Protein AF-A0A2D8Z8J3-F1 (afdb_monomer_lite)

Structure (mmCIF, N/CA/C/O backbone):
data_AF-A0A2D8Z8J3-F1
#
_entry.id   AF-A0A2D8Z8J3-F1
#
loop_
_atom_site.group_PDB
_atom_site.id
_atom_site.type_symbol
_atom_site.label_atom_id
_atom_site.label_alt_id
_atom_site.label_comp_id
_atom_site.label_asym_id
_atom_site.label_entity_id
_atom_site.label_seq_id
_atom_site.pdbx_PDB_ins_code
_atom_site.Cartn_x
_atom_site.Cartn_y
_atom_site.Cartn_z
_atom_site.occupancy
_atom_site.B_iso_or_equiv
_atom_site.auth_seq_id
_atom_site.auth_comp_id
_atom_site.auth_asym_id
_atom_site.auth_atom_id
_atom_site.pdbx_PDB_model_num
ATOM 1 N N . MET A 1 1 ? -14.142 10.332 -11.061 1.00 33.53 1 MET A N 1
ATOM 2 C CA . MET A 1 1 ? -14.219 8.906 -10.670 1.00 33.53 1 MET A CA 1
ATOM 3 C C . MET A 1 1 ? -15.194 8.773 -9.509 1.00 33.53 1 MET A C 1
ATOM 5 O O . MET A 1 1 ? -15.002 9.456 -8.511 1.00 33.53 1 MET A O 1
ATOM 9 N N . LYS A 1 2 ? -16.261 7.976 -9.653 1.00 30.36 2 LYS A N 1
ATOM 10 C CA . LYS A 1 2 ? -17.111 7.577 -8.520 1.00 30.36 2 LYS A CA 1
ATOM 11 C C . LYS A 1 2 ? -16.395 6.420 -7.826 1.00 30.36 2 LYS A C 1
ATOM 13 O O . LYS A 1 2 ? -16.276 5.352 -8.416 1.00 30.36 2 LYS A O 1
ATOM 18 N N . PHE A 1 3 ? -15.833 6.662 -6.647 1.00 40.09 3 PHE A N 1
ATOM 19 C CA . PHE A 1 3 ? -15.251 5.589 -5.847 1.00 40.09 3 PHE A CA 1
ATOM 20 C C . PHE A 1 3 ? -16.391 4.767 -5.250 1.00 40.09 3 PHE A C 1
ATOM 22 O O . PHE A 1 3 ? -17.363 5.330 -4.753 1.00 40.09 3 PHE A O 1
ATOM 29 N N . SER A 1 4 ? -16.296 3.445 -5.365 1.00 38.22 4 SER A N 1
ATOM 30 C CA . SER A 1 4 ? -17.273 2.534 -4.777 1.00 38.22 4 SER A CA 1
ATOM 31 C C . SER A 1 4 ? -17.233 2.656 -3.256 1.00 38.22 4 SER A C 1
ATOM 33 O O . SER A 1 4 ? -16.150 2.646 -2.672 1.00 38.22 4 SER A O 1
ATOM 35 N N . LEU A 1 5 ? -18.395 2.729 -2.615 1.00 41.66 5 LEU A N 1
ATOM 36 C CA . LEU A 1 5 ? -18.550 2.822 -1.160 1.00 41.66 5 LEU A CA 1
ATOM 37 C C . LEU A 1 5 ? -17.833 1.663 -0.433 1.00 41.66 5 LEU A C 1
ATOM 39 O O . LEU A 1 5 ? -17.189 1.856 0.595 1.00 41.66 5 LEU A O 1
ATOM 43 N N . THR A 1 6 ? -17.785 0.485 -1.066 1.00 45.31 6 THR A N 1
ATOM 44 C CA . THR A 1 6 ? -17.005 -0.679 -0.606 1.00 45.31 6 THR A CA 1
ATOM 45 C C . THR A 1 6 ? -15.497 -0.434 -0.519 1.00 45.31 6 THR A C 1
ATOM 47 O O . THR A 1 6 ? -14.837 -0.992 0.356 1.00 45.31 6 THR A O 1
ATOM 50 N N . PHE A 1 7 ? -14.930 0.412 -1.383 1.00 47.47 7 PHE A N 1
ATOM 51 C CA . PHE A 1 7 ? -13.508 0.760 -1.337 1.00 47.47 7 PHE A CA 1
ATOM 52 C C . PHE A 1 7 ? -13.201 1.658 -0.132 1.00 47.47 7 PHE A C 1
ATOM 54 O O . PHE A 1 7 ? -12.195 1.464 0.546 1.00 47.47 7 PHE A O 1
ATOM 61 N N . ILE A 1 8 ? -14.105 2.580 0.195 1.00 53.28 8 ILE A N 1
ATOM 62 C CA . ILE A 1 8 ? -13.970 3.485 1.342 1.00 53.28 8 ILE A CA 1
ATOM 63 C C . ILE A 1 8 ? -14.174 2.720 2.653 1.00 53.28 8 ILE A C 1
ATOM 65 O O . ILE A 1 8 ? -13.375 2.879 3.571 1.00 53.28 8 ILE A O 1
ATOM 69 N N . LEU A 1 9 ? -15.149 1.808 2.705 1.00 44.78 9 LEU A N 1
ATOM 70 C CA . LEU A 1 9 ? -15.348 0.891 3.829 1.00 44.78 9 LEU A CA 1
ATOM 71 C C . LEU A 1 9 ? -14.100 0.032 4.083 1.00 44.78 9 LEU A C 1
ATOM 73 O O . LEU A 1 9 ? -13.662 -0.094 5.224 1.00 44.78 9 LEU A O 1
ATOM 77 N N . SER A 1 10 ? -13.465 -0.488 3.024 1.00 51.06 10 SER A N 1
ATOM 78 C CA . SER A 1 10 ? -12.194 -1.210 3.158 1.00 51.06 10 SER A CA 1
ATOM 79 C C . SER A 1 10 ? -11.072 -0.307 3.680 1.00 51.06 10 SER A C 1
ATOM 81 O O . SER A 1 10 ? -10.331 -0.714 4.567 1.00 51.06 10 SER A O 1
ATOM 83 N N . LEU A 1 11 ? -11.000 0.949 3.230 1.00 50.44 11 LEU A N 1
ATOM 84 C CA . LEU A 1 11 ? -10.019 1.920 3.712 1.00 50.44 11 LEU A CA 1
ATOM 85 C C . LEU A 1 11 ? -10.226 2.251 5.200 1.00 50.44 11 LEU A C 1
ATOM 87 O O . LEU A 1 11 ? -9.248 2.359 5.932 1.00 50.44 11 LEU A O 1
ATOM 91 N N . ILE A 1 12 ? -11.481 2.366 5.656 1.00 51.41 12 ILE A N 1
ATOM 92 C CA . ILE A 1 12 ? -11.847 2.608 7.062 1.00 51.41 12 ILE A CA 1
ATOM 93 C C . ILE A 1 12 ? -11.551 1.383 7.939 1.00 51.41 12 ILE A C 1
ATOM 95 O O . ILE A 1 12 ? -11.044 1.537 9.046 1.00 51.41 12 ILE A O 1
ATOM 99 N N . ILE A 1 13 ? -11.780 0.165 7.442 1.00 52.81 13 ILE A N 1
ATOM 100 C CA . ILE A 1 13 ? -11.419 -1.067 8.159 1.00 52.81 13 ILE A CA 1
ATOM 101 C C . ILE A 1 13 ? -9.893 -1.193 8.290 1.00 52.81 13 ILE A C 1
ATOM 103 O O . ILE A 1 13 ? -9.403 -1.499 9.376 1.00 52.81 13 ILE A O 1
ATOM 107 N N . VAL A 1 14 ? -9.128 -0.878 7.235 1.00 48.78 14 VAL A N 1
ATOM 108 C CA . VAL A 1 14 ? -7.654 -0.862 7.310 1.00 48.78 14 VAL A CA 1
ATOM 109 C C . VAL A 1 14 ? -7.161 0.305 8.188 1.00 48.78 14 VAL A C 1
ATOM 111 O O . VAL A 1 14 ? -6.165 0.166 8.896 1.00 48.78 14 VAL A O 1
ATOM 114 N N . LEU A 1 15 ? -7.882 1.441 8.233 1.00 44.28 15 LEU A N 1
ATOM 115 C CA . LEU A 1 15 ? -7.592 2.590 9.114 1.00 44.28 15 LEU A CA 1
ATOM 116 C C . LEU A 1 15 ? -7.609 2.240 10.607 1.00 44.28 15 LEU A C 1
ATOM 118 O O . LEU A 1 15 ? -6.993 2.956 11.394 1.00 44.28 15 LEU A O 1
ATOM 122 N N . ILE A 1 16 ? -8.276 1.148 10.987 1.00 46.28 16 ILE A N 1
ATOM 123 C CA . ILE A 1 16 ? -8.375 0.672 12.370 1.00 46.28 16 ILE A CA 1
ATOM 124 C C . ILE A 1 16 ? -7.321 -0.421 12.668 1.00 46.28 16 ILE A C 1
ATOM 126 O O . ILE A 1 16 ? -7.081 -0.731 13.833 1.00 46.28 16 ILE A O 1
ATOM 130 N N . SER A 1 17 ? -6.642 -0.991 11.657 1.00 42.03 17 SER A N 1
ATOM 131 C CA . SER A 1 17 ? -5.864 -2.235 11.810 1.00 42.03 17 SER A CA 1
ATOM 132 C C . SER A 1 17 ? -4.329 -2.141 11.756 1.00 42.03 17 SER A C 1
ATOM 134 O O . SER A 1 17 ? -3.689 -3.189 11.691 1.00 42.03 17 SER A O 1
ATOM 136 N N . SER A 1 18 ? -3.682 -0.970 11.785 1.00 34.50 18 SER A N 1
ATOM 137 C CA . SER A 1 18 ? -2.197 -0.903 11.806 1.00 34.50 18 SER A CA 1
ATOM 138 C C . SER A 1 18 ? -1.710 0.538 11.962 1.00 34.50 18 SER A C 1
ATOM 140 O O . SER A 1 18 ? -2.276 1.386 11.292 1.00 34.50 18 SER A O 1
ATOM 142 N N . CYS A 1 19 ? -0.695 0.918 12.751 1.00 32.06 19 CYS A N 1
ATOM 143 C CA . CYS A 1 19 ? 0.384 0.181 13.429 1.00 32.06 19 CYS A CA 1
ATOM 144 C C . CYS A 1 19 ? 0.045 -0.423 14.807 1.00 32.06 19 CYS A C 1
ATOM 146 O O . CYS A 1 19 ? 0.180 0.219 15.845 1.00 32.06 19 CYS A O 1
ATOM 148 N N . ALA A 1 20 ? -0.224 -1.721 14.835 1.00 31.58 20 ALA A N 1
ATOM 149 C CA . ALA A 1 20 ? 0.249 -2.571 15.912 1.00 31.58 20 ALA A CA 1
ATOM 150 C C . ALA A 1 20 ? 0.840 -3.796 15.222 1.00 31.58 20 ALA A C 1
ATOM 152 O O . ALA A 1 20 ? 0.144 -4.495 14.489 1.00 31.58 20 ALA A O 1
ATOM 153 N N . SER A 1 21 ? 2.123 -4.078 15.444 1.00 31.25 21 SER A N 1
ATOM 154 C CA . SER A 1 21 ? 2.530 -5.476 15.506 1.00 31.25 21 SER A CA 1
ATOM 155 C C . SER A 1 21 ? 1.539 -6.129 16.461 1.00 31.25 21 SER A C 1
ATOM 157 O O . SER A 1 21 ? 1.545 -5.789 17.645 1.00 31.25 21 SER A O 1
ATOM 159 N N . MET A 1 22 ? 0.616 -6.937 15.940 1.00 28.41 22 MET A N 1
ATOM 160 C CA . MET A 1 22 ? -0.338 -7.655 16.773 1.00 28.41 22 MET A CA 1
ATOM 161 C C . MET A 1 22 ? 0.503 -8.379 17.830 1.00 28.41 22 MET A C 1
ATOM 163 O O . MET A 1 22 ? 1.373 -9.165 17.441 1.00 28.41 22 MET A O 1
ATOM 167 N N . PRO A 1 23 ? 0.367 -8.052 19.129 1.00 28.27 23 PRO A N 1
ATOM 168 C CA . PRO A 1 23 ? 1.136 -8.737 20.151 1.00 28.27 23 PRO A CA 1
ATOM 169 C C . PRO A 1 23 ? 0.849 -10.225 19.981 1.00 28.27 23 PRO A C 1
ATOM 171 O O . PRO A 1 23 ? -0.317 -10.604 19.845 1.00 28.27 23 PRO A O 1
ATOM 174 N N . ASN A 1 24 ? 1.884 -11.066 19.951 1.00 35.09 24 ASN A N 1
ATOM 175 C CA . ASN A 1 24 ? 1.714 -12.522 19.866 1.00 35.09 24 ASN A CA 1
ATOM 176 C C . ASN A 1 24 ? 0.743 -13.052 20.942 1.00 35.09 24 ASN A C 1
ATOM 178 O O . ASN A 1 24 ? 0.102 -14.079 20.738 1.00 35.09 24 ASN A O 1
ATOM 182 N N . ASP A 1 25 ? 0.576 -12.308 22.035 1.00 34.00 25 ASP A N 1
ATOM 183 C CA . ASP A 1 25 ? -0.372 -12.585 23.110 1.00 34.00 25 ASP A CA 1
ATOM 184 C C . ASP A 1 25 ? -1.845 -12.557 22.658 1.00 34.00 25 ASP A C 1
ATOM 186 O O . ASP A 1 25 ? -2.638 -13.350 23.152 1.00 34.00 25 ASP A O 1
ATOM 190 N N . LEU A 1 26 ? -2.222 -11.726 21.673 1.00 33.19 26 LEU A N 1
ATOM 191 C CA . LEU A 1 26 ? -3.601 -11.669 21.158 1.00 33.19 26 LEU A CA 1
ATOM 192 C C . LEU A 1 26 ? -3.908 -12.783 20.148 1.00 33.19 26 LEU A C 1
ATOM 194 O O . LEU A 1 26 ? -5.063 -13.155 19.961 1.00 33.19 26 LEU A O 1
ATOM 198 N N . LYS A 1 27 ? -2.879 -13.315 19.479 1.00 29.50 27 LYS A N 1
ATOM 199 C CA . LYS A 1 27 ? -3.030 -14.390 18.489 1.00 29.50 27 LYS A CA 1
ATOM 200 C C . LYS A 1 27 ? -3.369 -15.723 19.163 1.00 29.50 27 LYS A C 1
ATOM 202 O O . LYS A 1 27 ? -4.237 -16.440 18.681 1.00 29.50 27 LYS A O 1
ATOM 207 N N . ASN A 1 28 ? -2.771 -15.984 20.325 1.00 36.00 28 ASN A N 1
ATOM 208 C CA . ASN A 1 28 ? -3.099 -17.150 21.148 1.00 36.00 28 ASN A CA 1
ATOM 209 C C . ASN A 1 28 ? -4.526 -17.087 21.735 1.00 36.00 28 ASN A C 1
ATOM 211 O O . ASN A 1 28 ? -5.127 -18.132 21.965 1.00 36.00 28 ASN A O 1
ATOM 215 N N . ASP A 1 29 ? -5.081 -15.887 21.940 1.00 39.69 29 ASP A N 1
ATOM 216 C CA . ASP A 1 29 ? -6.460 -15.677 22.422 1.00 39.69 29 ASP A CA 1
ATOM 217 C C . ASP A 1 29 ? -7.525 -15.764 21.305 1.00 39.69 29 ASP A C 1
ATOM 219 O O . ASP A 1 29 ? -8.720 -15.903 21.565 1.00 39.69 29 ASP A O 1
ATOM 223 N N . LEU A 1 30 ? -7.113 -15.690 20.037 1.00 37.09 30 LEU A N 1
ATOM 224 C CA . LEU A 1 30 ? -7.994 -15.905 18.884 1.00 37.09 30 LEU A CA 1
ATOM 225 C C . LEU A 1 30 ? -8.158 -17.396 18.564 1.00 37.09 30 LEU A C 1
ATOM 227 O O . LEU A 1 30 ? -9.265 -17.815 18.232 1.00 37.09 30 LEU A O 1
ATOM 231 N N . ASP A 1 31 ? -7.112 -18.204 18.753 1.00 38.41 31 ASP A N 1
ATOM 232 C CA . ASP A 1 31 ? -7.176 -19.665 18.587 1.00 38.41 31 ASP A CA 1
ATOM 233 C C . ASP A 1 31 ? -8.001 -20.349 19.702 1.00 38.41 31 ASP A C 1
ATOM 235 O O . ASP A 1 31 ? -8.577 -21.418 19.501 1.00 38.41 31 ASP A O 1
ATOM 239 N N . THR A 1 32 ? -8.151 -19.722 20.877 1.00 47.31 32 THR A N 1
ATOM 240 C CA . THR A 1 32 ? -9.052 -20.208 21.942 1.00 47.31 32 THR A CA 1
ATOM 241 C C . THR A 1 32 ? -10.528 -19.917 21.660 1.00 47.31 32 THR A C 1
ATOM 243 O O . THR A 1 32 ? -11.391 -20.603 22.219 1.00 47.31 32 THR A O 1
ATOM 246 N N . LYS A 1 33 ? -10.841 -18.973 20.761 1.00 47.62 33 LYS A N 1
ATOM 247 C CA . LYS A 1 33 ? -12.206 -18.516 20.438 1.00 47.62 33 LYS A CA 1
ATOM 248 C C . LYS A 1 33 ? -13.087 -19.618 19.835 1.00 47.62 33 LYS A C 1
ATOM 250 O O . LYS A 1 33 ? -14.304 -19.596 20.014 1.00 47.62 33 LYS A O 1
ATOM 255 N N . GLU A 1 34 ? -12.473 -20.606 19.184 1.00 47.00 34 GLU A N 1
ATOM 256 C CA . GLU A 1 34 ? -13.148 -21.777 18.602 1.00 47.00 34 GLU A CA 1
ATOM 257 C C . GLU A 1 34 ? -13.323 -22.935 19.612 1.00 47.00 34 GLU A C 1
ATOM 259 O O . GLU A 1 34 ? -14.146 -23.826 19.414 1.00 47.00 34 GLU A O 1
ATOM 264 N N . SER A 1 35 ? -12.598 -22.905 20.739 1.00 50.38 35 SER A N 1
ATOM 265 C CA . SER A 1 35 ? -12.556 -23.999 21.727 1.00 50.38 35 SER A CA 1
ATOM 266 C C . SER A 1 35 ? -13.553 -23.866 22.889 1.00 50.38 35 SER A C 1
ATOM 268 O O . SER A 1 35 ? -13.816 -24.841 23.599 1.00 50.38 35 SER A O 1
ATOM 270 N N . ILE A 1 36 ? -14.125 -22.675 23.102 1.00 58.47 36 ILE A N 1
ATOM 271 C CA . ILE A 1 36 ? -15.055 -22.410 24.206 1.00 58.47 36 ILE A CA 1
ATOM 272 C C . ILE A 1 36 ? -16.478 -22.711 23.734 1.00 58.47 36 ILE A C 1
ATOM 274 O O . ILE A 1 36 ? -17.166 -21.860 23.172 1.00 58.47 36 ILE A O 1
ATOM 278 N N . ASN A 1 37 ? -16.908 -23.955 23.949 1.00 63.25 37 ASN A N 1
ATOM 279 C CA . ASN A 1 37 ? -18.278 -24.396 23.707 1.00 63.25 37 ASN A CA 1
ATOM 280 C C . ASN A 1 37 ? -19.081 -24.491 25.018 1.00 63.25 37 ASN A C 1
ATOM 282 O O . ASN A 1 37 ? -18.524 -24.527 26.121 1.00 63.25 37 ASN A O 1
ATOM 286 N N . ASN A 1 38 ? -20.406 -24.594 24.893 1.00 63.59 38 ASN A N 1
ATOM 287 C CA . ASN A 1 38 ? -21.314 -24.741 26.035 1.00 63.59 38 ASN A CA 1
ATOM 288 C C . ASN A 1 38 ? -20.967 -25.931 26.942 1.00 63.59 38 ASN A C 1
ATOM 290 O O . ASN A 1 38 ? -21.187 -25.863 28.148 1.00 63.59 38 ASN A O 1
ATOM 294 N N . THR A 1 39 ? -20.353 -26.983 26.395 1.00 67.19 39 THR A N 1
ATOM 295 C CA . THR A 1 39 ? -19.906 -28.169 27.139 1.00 67.19 39 THR A CA 1
ATOM 296 C C . THR A 1 39 ? -18.713 -27.874 28.057 1.00 67.19 39 THR A C 1
ATOM 298 O O . THR A 1 39 ? -18.627 -28.407 29.164 1.00 67.19 39 THR A O 1
ATOM 301 N N . PHE A 1 40 ? -17.785 -27.012 27.636 1.00 75.81 40 PHE A N 1
ATOM 302 C CA . PHE A 1 40 ? -16.665 -26.582 28.469 1.00 75.81 40 PHE A CA 1
ATOM 303 C C . PHE A 1 40 ? -17.153 -25.742 29.651 1.00 75.81 40 PHE A C 1
ATOM 305 O O . PHE A 1 40 ? -16.770 -26.026 30.787 1.00 75.81 40 PHE A O 1
ATOM 312 N N . ILE A 1 41 ? -18.031 -24.763 29.396 1.00 77.88 41 ILE A N 1
ATOM 313 C CA . ILE A 1 41 ? -18.590 -23.881 30.430 1.00 77.88 41 ILE A CA 1
ATOM 314 C C . ILE A 1 41 ? -19.478 -24.666 31.399 1.00 77.88 41 ILE A C 1
ATOM 316 O O . ILE A 1 41 ? -19.308 -24.533 32.611 1.00 77.88 41 ILE A O 1
ATOM 320 N N . SER A 1 42 ? -20.352 -25.554 30.908 1.00 74.94 42 SER A N 1
ATOM 321 C CA . SER A 1 42 ? -21.229 -26.368 31.763 1.00 74.94 42 SER A CA 1
ATOM 322 C C . SER A 1 42 ? -20.445 -27.236 32.747 1.00 74.94 42 SER A C 1
ATOM 324 O O . SER A 1 42 ? -20.855 -27.415 33.892 1.00 74.94 42 SER A O 1
ATOM 326 N N . ASN A 1 43 ? -19.267 -27.721 32.343 1.00 80.38 43 ASN A N 1
ATOM 327 C CA . ASN A 1 43 ? -18.376 -28.492 33.210 1.00 80.38 43 ASN A CA 1
ATOM 328 C C . ASN A 1 43 ? -17.749 -27.660 34.341 1.00 80.38 43 ASN A C 1
ATOM 330 O O . ASN A 1 43 ? -17.199 -28.241 35.280 1.00 80.38 43 ASN A O 1
ATOM 334 N N . GLN A 1 44 ? -17.830 -26.329 34.287 1.00 82.38 44 GLN A N 1
ATOM 335 C CA . GLN A 1 44 ? -17.352 -25.422 35.333 1.00 82.38 44 GLN A CA 1
ATOM 336 C C . GLN A 1 44 ? -18.462 -24.945 36.281 1.00 82.38 44 GLN A C 1
ATOM 338 O O . GLN A 1 44 ? -18.170 -24.250 37.255 1.00 82.38 44 GLN A O 1
ATOM 343 N N . LEU A 1 45 ? -19.712 -25.345 36.036 1.00 82.88 45 LEU A N 1
ATOM 344 C CA . LEU A 1 45 ? -20.866 -25.007 36.864 1.00 82.88 45 LEU A CA 1
ATOM 345 C C . LEU A 1 45 ? -21.181 -26.115 37.882 1.00 82.88 45 LEU A C 1
ATOM 347 O O . LEU A 1 45 ? -20.876 -27.297 37.686 1.00 82.88 45 LEU A O 1
ATOM 351 N N . ASN A 1 46 ? -21.793 -25.729 38.998 1.00 78.31 46 ASN A N 1
ATOM 352 C CA . ASN A 1 46 ? -22.273 -26.632 40.038 1.00 78.31 46 ASN A CA 1
ATOM 353 C C . ASN A 1 46 ? -23.719 -27.041 39.724 1.00 78.31 46 ASN A C 1
ATOM 355 O O . ASN A 1 46 ? -24.640 -26.365 40.155 1.00 78.31 46 ASN A O 1
ATOM 359 N N . LYS A 1 47 ? -23.918 -28.140 38.974 1.00 64.62 47 LYS A N 1
ATOM 360 C CA . LYS A 1 47 ? -25.238 -28.744 38.653 1.00 64.62 47 LYS A CA 1
ATOM 361 C C . LYS A 1 47 ? -26.375 -27.715 38.456 1.00 64.62 47 LYS A C 1
ATOM 363 O O . LYS A 1 47 ? -27.442 -27.837 39.052 1.00 64.62 47 LYS A O 1
ATOM 368 N N . THR A 1 48 ? -26.152 -26.720 37.607 1.00 60.78 48 THR A N 1
ATOM 369 C CA . THR A 1 48 ? -27.150 -25.709 37.244 1.00 60.78 48 THR A CA 1
ATOM 370 C C . THR A 1 48 ? -27.483 -25.818 35.758 1.00 60.78 48 THR A C 1
ATOM 372 O O . THR A 1 48 ? -26.599 -25.758 34.909 1.00 60.78 48 THR A O 1
ATOM 375 N N . ASN A 1 49 ? -28.775 -25.954 35.437 1.00 65.75 49 ASN A N 1
ATOM 376 C CA . ASN A 1 49 ? -29.308 -25.877 34.067 1.00 65.75 49 ASN A CA 1
ATOM 377 C C . ASN A 1 49 ? -29.683 -24.425 33.702 1.00 65.75 49 ASN A C 1
ATOM 379 O O . ASN A 1 49 ? -30.672 -24.190 33.012 1.00 65.75 49 ASN A O 1
ATOM 383 N N . ASN A 1 50 ? -28.942 -23.438 34.216 1.00 79.38 50 ASN A N 1
ATOM 384 C CA . ASN A 1 50 ? -29.228 -22.032 33.953 1.00 79.38 50 ASN A CA 1
ATOM 385 C C . ASN A 1 50 ? -28.715 -21.663 32.549 1.00 79.38 50 ASN A C 1
ATOM 387 O O . ASN A 1 50 ? -27.531 -21.388 32.350 1.00 79.38 50 ASN A O 1
ATOM 391 N N . ILE A 1 51 ? -29.619 -21.719 31.568 1.00 83.62 51 ILE A N 1
ATOM 392 C CA . ILE A 1 51 ? -29.328 -21.453 30.151 1.00 83.62 51 ILE A CA 1
ATOM 393 C C . ILE A 1 51 ? -28.862 -20.005 29.950 1.00 83.62 51 ILE A C 1
ATOM 395 O O . ILE A 1 51 ? -27.979 -19.753 29.132 1.00 83.62 51 ILE A O 1
ATOM 399 N N . GLU A 1 52 ? -29.412 -19.062 30.714 1.00 86.81 52 GLU A N 1
ATOM 400 C CA . GLU A 1 52 ? -29.050 -17.646 30.624 1.00 86.81 52 GLU A CA 1
ATOM 401 C C . GLU A 1 52 ? -27.627 -17.406 31.133 1.00 86.81 52 GLU A C 1
ATOM 403 O O . GLU A 1 52 ? -26.847 -16.730 30.466 1.00 86.81 52 GLU A O 1
ATOM 408 N N . LEU A 1 53 ? -27.243 -18.050 32.241 1.00 88.44 53 LEU A N 1
ATOM 409 C CA . LEU A 1 53 ? -25.865 -18.025 32.739 1.00 88.44 53 LEU A CA 1
ATOM 410 C C . LEU A 1 53 ? -24.883 -18.629 31.728 1.00 88.44 53 LEU A C 1
ATOM 412 O O . LEU A 1 53 ? -23.813 -18.067 31.504 1.00 88.44 53 LEU A O 1
ATOM 416 N N . LEU A 1 54 ? -25.231 -19.768 31.117 1.00 86.31 54 LEU A N 1
ATOM 417 C CA . LEU A 1 54 ? -24.389 -20.406 30.100 1.00 86.31 54 LEU A CA 1
ATOM 418 C C . LEU A 1 54 ? -24.138 -19.462 28.924 1.00 86.31 54 LEU A C 1
ATOM 420 O O . LEU A 1 54 ? -22.989 -19.272 28.533 1.00 86.31 54 LEU A O 1
ATOM 424 N N . LYS A 1 55 ? -25.199 -18.824 28.423 1.00 86.56 55 LYS A N 1
ATOM 425 C CA . LYS A 1 55 ? -25.118 -17.869 27.319 1.00 86.56 55 LYS A CA 1
ATOM 426 C C . LYS A 1 55 ? -24.306 -16.625 27.691 1.00 86.56 55 LYS A C 1
ATOM 428 O O . LYS A 1 55 ? -23.447 -16.215 26.917 1.00 86.56 55 LYS A O 1
ATOM 433 N N . ALA A 1 56 ? -24.524 -16.066 28.882 1.00 88.75 56 ALA A N 1
ATOM 434 C CA . ALA A 1 56 ? -23.782 -14.905 29.372 1.00 88.75 56 ALA A CA 1
ATOM 435 C C . ALA A 1 56 ? -22.280 -15.210 29.524 1.00 88.75 56 ALA A C 1
ATOM 437 O O . ALA A 1 56 ? -21.430 -14.428 29.099 1.00 88.75 56 ALA A O 1
ATOM 438 N N . LEU A 1 57 ? -21.929 -16.378 30.076 1.00 88.25 57 LEU A N 1
ATOM 439 C CA . LEU A 1 57 ? -20.537 -16.820 30.182 1.00 88.25 57 LEU A CA 1
ATOM 440 C C . LEU A 1 57 ? -19.920 -17.073 28.801 1.00 88.25 57 LEU A C 1
ATOM 442 O O . LEU A 1 57 ? -18.794 -16.650 28.553 1.00 88.25 57 LEU A O 1
ATOM 446 N N . GLU A 1 58 ? -20.646 -17.722 27.888 1.00 85.06 58 GLU A N 1
ATOM 447 C CA . GLU A 1 58 ? -20.192 -17.945 26.512 1.00 85.06 58 GLU A CA 1
ATOM 448 C C . GLU A 1 58 ? -19.888 -16.617 25.801 1.00 85.06 58 GLU A C 1
ATOM 450 O O . GLU A 1 58 ? -18.804 -16.456 25.236 1.00 85.06 58 GLU A O 1
ATOM 455 N N . ASN A 1 59 ? -20.801 -15.647 25.888 1.00 85.19 59 ASN A N 1
ATOM 456 C CA . ASN A 1 59 ? -20.619 -14.307 25.332 1.00 85.19 59 ASN A CA 1
ATOM 457 C C . ASN A 1 59 ? -19.388 -13.612 25.929 1.00 85.19 59 ASN A C 1
ATOM 459 O O . ASN A 1 59 ? -18.534 -13.116 25.190 1.00 85.19 59 ASN A O 1
ATOM 463 N N . GLY A 1 60 ? -19.249 -13.644 27.256 1.00 84.44 60 GLY A N 1
ATOM 464 C CA . GLY A 1 60 ? -18.141 -13.000 27.953 1.00 84.44 60 GLY A CA 1
ATOM 465 C C . GLY A 1 60 ? -16.782 -13.588 27.570 1.00 84.44 60 GLY A C 1
ATOM 466 O O . GLY A 1 60 ? -15.842 -12.844 27.285 1.00 84.44 60 GLY A O 1
ATOM 467 N N . PHE A 1 61 ? -16.674 -14.918 27.491 1.00 82.62 61 PHE A N 1
ATOM 468 C CA . PHE A 1 61 ? -15.432 -15.592 27.103 1.00 82.62 61 PHE A CA 1
ATOM 469 C C . PHE A 1 61 ? -15.112 -15.466 25.609 1.00 82.62 61 PHE A C 1
ATOM 471 O O . PHE A 1 61 ? -13.944 -15.526 25.235 1.00 82.62 61 PHE A O 1
ATOM 478 N N . LYS A 1 62 ? -16.115 -15.230 24.756 1.00 78.94 62 LYS A N 1
ATOM 479 C CA . LYS A 1 62 ? -15.922 -14.886 23.337 1.00 78.94 62 LYS A CA 1
ATOM 480 C C . LYS A 1 62 ? -15.549 -13.419 23.105 1.00 78.94 62 LYS A C 1
ATOM 482 O O . LYS A 1 62 ? -15.378 -13.027 21.947 1.00 78.94 62 LYS A O 1
ATOM 487 N N . LEU A 1 63 ? -15.392 -12.633 24.174 1.00 72.81 63 LEU A N 1
ATOM 488 C CA . LEU A 1 63 ? -15.135 -11.191 24.125 1.00 72.81 63 LEU A CA 1
ATOM 489 C C . LEU A 1 63 ? -16.243 -10.437 23.371 1.00 72.81 63 LEU A C 1
ATOM 491 O O . LEU A 1 63 ? -15.971 -9.526 22.594 1.00 72.81 63 LEU A O 1
ATOM 495 N N . ILE A 1 64 ? -17.494 -10.851 23.567 1.00 77.38 64 ILE A N 1
ATOM 496 C CA . ILE A 1 64 ? -18.675 -10.092 23.148 1.00 77.38 64 ILE A CA 1
ATOM 497 C C . ILE A 1 64 ? -19.036 -9.144 24.299 1.00 77.38 64 ILE A C 1
ATOM 499 O O . ILE A 1 64 ? -18.978 -9.547 25.461 1.00 77.38 64 ILE A O 1
ATOM 503 N N . ASP A 1 65 ? -19.364 -7.886 23.990 1.00 78.50 65 ASP A N 1
ATOM 504 C CA . ASP A 1 65 ? -19.773 -6.890 24.993 1.00 78.50 65 ASP A CA 1
ATOM 505 C C . ASP A 1 65 ? -21.011 -7.404 25.745 1.00 78.50 65 ASP A C 1
ATOM 507 O O . ASP A 1 65 ? -21.987 -7.806 25.108 1.00 78.50 65 ASP A O 1
ATOM 511 N N . LEU A 1 66 ? -20.944 -7.464 27.078 1.00 84.44 66 LEU A N 1
ATOM 512 C CA . LEU A 1 66 ? -22.034 -8.006 27.890 1.00 84.44 66 LEU A CA 1
ATOM 513 C C . LEU A 1 66 ? -23.003 -6.891 28.268 1.00 84.44 66 LEU A C 1
ATOM 515 O O . LEU A 1 66 ? -22.594 -5.798 28.659 1.00 84.44 66 LEU A O 1
ATOM 519 N N . SER A 1 67 ? -24.295 -7.191 28.201 1.00 86.88 67 SER A N 1
ATOM 520 C CA . SER A 1 67 ? -25.324 -6.317 28.759 1.00 86.88 67 SER A CA 1
ATOM 521 C C . SER A 1 67 ? -25.255 -6.268 30.290 1.00 86.88 67 SER A C 1
ATOM 523 O O . SER A 1 67 ? -24.764 -7.198 30.937 1.00 86.88 67 SER A O 1
ATOM 525 N N . ASP A 1 68 ? -25.799 -5.203 30.887 1.00 86.50 68 ASP A N 1
ATOM 526 C CA . ASP A 1 68 ? -25.890 -5.078 32.348 1.00 86.50 68 ASP A CA 1
ATOM 527 C C . ASP A 1 68 ? -26.645 -6.267 32.972 1.00 86.50 68 ASP A C 1
ATOM 529 O O . ASP A 1 68 ? -26.256 -6.764 34.029 1.00 86.50 68 ASP A O 1
ATOM 533 N N . ASP A 1 69 ? -27.671 -6.781 32.287 1.00 90.00 69 ASP A N 1
ATOM 534 C CA . ASP A 1 69 ? -28.430 -7.961 32.712 1.00 90.00 69 ASP A CA 1
ATOM 535 C C . ASP A 1 69 ? -27.560 -9.226 32.733 1.00 90.00 69 ASP A C 1
ATOM 537 O O . ASP A 1 69 ? -27.551 -9.955 33.725 1.00 90.00 69 ASP A O 1
ATOM 541 N N . GLU A 1 70 ? -26.765 -9.469 31.686 1.00 90.69 70 GLU A N 1
ATOM 542 C CA . GLU A 1 70 ? -25.834 -10.604 31.633 1.00 90.69 70 GLU A CA 1
ATOM 543 C C . GLU A 1 70 ? -24.746 -10.507 32.709 1.00 90.69 70 GLU A C 1
ATOM 545 O O . GLU A 1 70 ? -24.413 -11.508 33.350 1.00 90.69 70 GLU A O 1
ATOM 550 N N . ILE A 1 71 ? -24.216 -9.305 32.953 1.00 89.75 71 ILE A N 1
ATOM 551 C CA . ILE A 1 71 ? -23.249 -9.057 34.029 1.00 89.75 71 ILE A CA 1
ATOM 552 C C . ILE A 1 71 ? -23.881 -9.378 35.388 1.00 89.75 71 ILE A C 1
ATOM 554 O O . ILE A 1 71 ? -23.272 -10.080 36.201 1.00 89.75 71 ILE A O 1
ATOM 558 N N . ASN A 1 72 ? -25.108 -8.913 35.627 1.00 91.75 72 ASN A N 1
ATOM 559 C CA . ASN A 1 72 ? -25.834 -9.169 36.868 1.00 91.75 72 ASN A CA 1
ATOM 560 C C . ASN A 1 72 ? -26.114 -10.663 37.071 1.00 91.75 72 ASN A C 1
ATOM 562 O O . ASN A 1 72 ? -25.929 -11.166 38.181 1.00 91.75 72 ASN A O 1
ATOM 566 N N . ILE A 1 73 ? -26.491 -11.389 36.013 1.00 93.25 73 ILE A N 1
ATOM 567 C CA . ILE A 1 73 ? -26.669 -12.848 36.051 1.00 93.25 73 ILE A CA 1
ATOM 568 C C . ILE A 1 73 ? -25.374 -13.523 36.515 1.00 93.25 73 ILE A C 1
ATOM 570 O O . ILE A 1 73 ? -25.398 -14.311 37.459 1.00 93.25 73 ILE A O 1
ATOM 574 N N . ILE A 1 74 ? -24.231 -13.173 35.918 1.00 92.06 74 ILE A N 1
ATOM 575 C CA . ILE A 1 74 ? -22.939 -13.773 36.275 1.00 92.06 74 ILE A CA 1
ATOM 576 C C . ILE A 1 74 ? -22.562 -13.457 37.732 1.00 92.06 74 ILE A C 1
ATOM 578 O O . ILE A 1 74 ? -22.135 -14.355 38.461 1.00 92.06 74 ILE A O 1
ATOM 582 N N . ILE A 1 75 ? -22.731 -12.208 38.180 1.00 92.25 75 ILE A N 1
ATOM 583 C CA . ILE A 1 75 ? -22.415 -11.791 39.557 1.00 92.25 75 ILE A CA 1
ATOM 584 C C . ILE A 1 75 ? -23.282 -12.548 40.570 1.00 92.25 75 ILE A C 1
ATOM 586 O O . ILE A 1 75 ? -22.755 -13.089 41.546 1.00 92.25 75 ILE A O 1
ATOM 590 N N . ASN A 1 76 ? -24.589 -12.642 40.322 1.00 91.56 76 ASN A N 1
ATOM 591 C CA . ASN A 1 76 ? -25.514 -13.376 41.184 1.00 91.56 76 ASN A CA 1
ATOM 592 C C . ASN A 1 76 ? -25.153 -14.869 41.243 1.00 91.56 76 ASN A C 1
ATOM 594 O O . ASN A 1 76 ? -25.128 -15.461 42.322 1.00 91.56 76 ASN A O 1
ATOM 598 N N . SER A 1 77 ? -24.782 -15.475 40.113 1.00 89.50 77 SER A N 1
ATOM 599 C CA . SER A 1 77 ? -24.348 -16.876 40.055 1.00 89.50 77 SER A CA 1
ATOM 600 C C . SER A 1 77 ? -23.030 -17.143 40.798 1.00 89.50 77 SER A C 1
ATOM 602 O O . SER A 1 77 ? -22.849 -18.230 41.354 1.00 89.50 77 SER A O 1
ATOM 604 N N . ILE A 1 78 ? -22.118 -16.165 40.877 1.00 89.25 78 ILE A N 1
ATOM 605 C CA . ILE A 1 78 ? -20.927 -16.251 41.742 1.00 89.25 78 ILE A CA 1
ATOM 606 C C . ILE A 1 78 ? -21.346 -16.259 43.218 1.00 89.25 78 ILE A C 1
ATOM 608 O O . ILE A 1 78 ? -20.894 -17.118 43.977 1.00 89.25 78 ILE A O 1
ATOM 612 N N . GLN A 1 79 ? -22.233 -15.343 43.623 1.00 88.69 79 GLN A N 1
ATOM 613 C CA . GLN A 1 79 ? -22.706 -15.228 45.009 1.00 88.69 79 GLN A CA 1
ATOM 614 C C . GLN A 1 79 ? -23.484 -16.471 45.467 1.00 88.69 79 GLN A C 1
ATOM 616 O O . GLN A 1 79 ? -23.312 -16.934 46.595 1.00 88.69 79 GLN A O 1
ATOM 621 N N . ASN A 1 80 ? -24.270 -17.063 44.567 1.00 88.12 80 ASN A N 1
ATOM 622 C CA . ASN A 1 80 ? -25.087 -18.247 44.828 1.00 88.12 80 ASN A CA 1
ATOM 623 C C . ASN A 1 80 ? -24.309 -19.576 44.744 1.00 88.12 80 ASN A C 1
ATOM 625 O O . ASN A 1 80 ? -24.911 -20.644 44.828 1.00 88.12 80 ASN A O 1
ATOM 629 N N . ASN A 1 81 ? -22.975 -19.545 44.602 1.00 86.44 81 ASN A N 1
ATOM 630 C CA . ASN A 1 81 ? -22.128 -20.732 44.418 1.00 86.44 81 ASN A CA 1
ATOM 631 C C . ASN A 1 81 ? -22.547 -21.617 43.223 1.00 86.44 81 ASN A C 1
ATOM 633 O O . ASN A 1 81 ? -22.345 -22.832 43.248 1.00 86.44 81 ASN A O 1
ATOM 637 N N . GLU A 1 82 ? -23.092 -21.038 42.152 1.00 87.19 82 GLU A N 1
ATOM 638 C CA . GLU A 1 82 ? -23.461 -21.781 40.936 1.00 87.19 82 GLU A CA 1
ATOM 639 C C . GLU A 1 82 ? -22.241 -22.081 40.051 1.00 87.19 82 GLU A C 1
ATOM 641 O O . GLU A 1 82 ? -22.283 -22.965 39.196 1.00 87.19 82 GLU A O 1
ATOM 646 N N . ILE A 1 83 ? -21.128 -21.383 40.286 1.00 87.38 83 ILE A N 1
ATOM 647 C CA . ILE A 1 83 ? -19.853 -21.548 39.584 1.00 87.38 83 ILE A CA 1
ATOM 648 C C . ILE A 1 83 ? -18.851 -22.257 40.504 1.00 87.38 83 ILE A C 1
ATOM 650 O O . ILE A 1 83 ? -18.718 -21.926 41.685 1.00 87.38 83 ILE A O 1
ATOM 654 N N . LYS A 1 84 ? -18.102 -23.237 39.978 1.00 89.25 84 LYS A N 1
ATOM 655 C CA . LYS A 1 84 ? -17.048 -23.923 40.742 1.00 89.25 84 LYS A CA 1
ATOM 656 C C . LYS A 1 84 ? -16.013 -22.920 41.239 1.00 89.25 84 LYS A C 1
ATOM 658 O O . LYS A 1 84 ? -15.499 -22.114 40.466 1.00 89.25 84 LYS A O 1
ATOM 663 N N . LYS A 1 85 ? -15.612 -23.040 42.510 1.00 87.69 85 LYS A N 1
ATOM 664 C CA . LYS A 1 85 ? -14.629 -22.140 43.146 1.00 87.69 85 LYS A CA 1
ATOM 665 C C . LYS A 1 85 ? -13.319 -22.007 42.362 1.00 87.69 85 LYS A C 1
ATOM 667 O O . LYS A 1 85 ? -12.751 -20.924 42.311 1.00 87.69 85 LYS A O 1
ATOM 672 N N . SER A 1 86 ? -12.862 -23.083 41.718 1.00 87.00 86 SER A N 1
ATOM 673 C CA . SER A 1 86 ? -11.656 -23.082 40.877 1.00 87.00 86 SER A CA 1
ATOM 674 C C . SER A 1 86 ? -11.784 -22.218 39.616 1.00 87.00 86 SER A C 1
ATOM 676 O O . SER A 1 86 ? -10.770 -21.823 39.043 1.00 87.00 86 SER A O 1
ATOM 678 N N . TYR A 1 87 ? -13.010 -21.923 39.180 1.00 87.75 87 TYR A N 1
ATOM 679 C CA . TYR A 1 87 ? -13.306 -21.190 37.955 1.00 87.75 87 TYR A CA 1
ATOM 680 C C . TYR A 1 87 ? -13.675 -19.719 38.191 1.00 87.75 87 TYR A C 1
ATOM 682 O O . TYR A 1 87 ? -13.501 -18.909 37.284 1.00 87.75 87 TYR A O 1
ATOM 690 N N . ILE A 1 88 ? -14.081 -19.343 39.412 1.00 89.62 88 ILE A N 1
ATOM 691 C CA . ILE A 1 88 ? -14.498 -17.969 39.764 1.00 89.62 88 ILE A CA 1
ATOM 692 C C . ILE A 1 88 ? -13.454 -16.930 39.337 1.00 89.62 88 ILE A C 1
ATOM 694 O O . ILE A 1 88 ? -13.791 -15.982 38.638 1.00 89.62 88 ILE A O 1
ATOM 698 N N . LYS A 1 89 ? -12.167 -17.156 39.635 1.00 88.62 89 LYS A N 1
ATOM 699 C CA . LYS A 1 89 ? -11.094 -16.216 39.264 1.00 88.62 89 LYS A CA 1
ATOM 700 C C . LYS A 1 89 ? -10.998 -15.972 37.750 1.00 88.62 89 LYS A C 1
ATOM 702 O O . LYS A 1 89 ? -10.650 -14.877 37.319 1.00 88.62 89 LYS A O 1
ATOM 707 N N . LYS A 1 90 ? -11.298 -16.982 36.922 1.00 86.88 90 LYS A N 1
ATOM 708 C CA . LYS A 1 90 ? -11.330 -16.824 35.456 1.00 86.88 90 LYS A CA 1
ATOM 709 C C . LYS A 1 90 ? -12.530 -15.988 35.016 1.00 86.88 90 LYS A C 1
ATOM 711 O O . LYS A 1 90 ? -12.372 -15.137 34.149 1.00 86.88 90 LYS A O 1
ATOM 716 N N . VAL A 1 91 ? -13.689 -16.201 35.636 1.00 88.62 91 VAL A N 1
ATOM 717 C CA . VAL A 1 91 ? -14.911 -15.427 35.370 1.00 88.62 91 VAL A CA 1
ATOM 718 C C . VAL A 1 91 ? -14.743 -13.965 35.798 1.00 88.62 91 VAL A C 1
ATOM 720 O O . VAL A 1 91 ? -15.086 -13.067 35.040 1.00 88.62 91 VAL A O 1
ATOM 723 N N . GLU A 1 92 ? -14.132 -13.698 36.952 1.00 89.38 92 GLU A N 1
ATOM 724 C CA . GLU A 1 92 ? -13.817 -12.332 37.401 1.00 89.38 92 GLU A CA 1
ATOM 725 C C . GLU A 1 92 ? -12.849 -11.619 36.448 1.00 89.38 92 GLU A C 1
ATOM 727 O O . GLU A 1 92 ? -13.046 -10.453 36.105 1.00 89.38 92 GLU A O 1
ATOM 732 N N . ASN A 1 93 ? -11.814 -12.321 35.972 1.00 84.69 93 ASN A N 1
ATOM 733 C CA . ASN A 1 93 ? -10.900 -11.779 34.967 1.00 84.69 93 ASN A CA 1
ATOM 734 C C . ASN A 1 93 ? -11.627 -11.461 33.653 1.00 84.69 93 ASN A C 1
ATOM 736 O O . ASN A 1 93 ? -11.409 -10.393 33.088 1.00 84.69 93 ASN A O 1
ATOM 740 N N . MET A 1 94 ? -12.507 -12.353 33.195 1.00 88.69 94 MET A N 1
ATOM 741 C CA . MET A 1 94 ? -13.346 -12.141 32.013 1.00 88.69 94 MET A CA 1
ATOM 742 C C . MET A 1 94 ? -14.255 -10.913 32.182 1.00 88.69 94 MET A C 1
ATOM 744 O O . MET A 1 94 ? -14.282 -10.067 31.293 1.00 88.69 94 MET A O 1
ATOM 748 N N . LEU A 1 95 ? -14.930 -10.754 33.327 1.00 87.69 95 LEU A N 1
ATOM 749 C CA . LEU A 1 95 ? -15.749 -9.570 33.626 1.00 87.69 95 LEU A CA 1
ATOM 750 C C . LEU A 1 95 ? -14.916 -8.280 33.629 1.00 87.69 95 LEU A C 1
ATOM 752 O O . LEU A 1 95 ? -15.331 -7.269 33.066 1.00 87.69 95 LEU A O 1
ATOM 756 N N . ASN A 1 96 ? -13.715 -8.310 34.213 1.00 82.31 96 ASN A N 1
ATOM 757 C CA . ASN A 1 96 ? -12.799 -7.169 34.192 1.00 82.31 96 ASN A CA 1
ATOM 758 C C . ASN A 1 96 ? -12.353 -6.809 32.767 1.00 82.31 96 ASN A C 1
ATOM 760 O O . ASN A 1 96 ? -12.259 -5.626 32.436 1.00 82.31 96 ASN A O 1
ATOM 764 N N . SER A 1 97 ? -12.086 -7.806 31.922 1.00 75.31 97 SER A N 1
ATOM 765 C CA . SER A 1 97 ? -11.776 -7.598 30.504 1.00 75.31 97 SER A CA 1
ATOM 766 C C . SER A 1 97 ? -12.970 -7.027 29.742 1.00 75.31 97 SER A C 1
ATOM 768 O O . SER A 1 97 ? -12.798 -6.071 28.991 1.00 75.31 97 SER A O 1
ATOM 770 N N . ASN A 1 98 ? -14.178 -7.534 29.991 1.00 80.00 98 ASN A N 1
ATOM 771 C CA . ASN A 1 98 ? -15.409 -7.037 29.381 1.00 80.00 98 ASN A CA 1
ATOM 772 C C . ASN A 1 98 ? -15.677 -5.570 29.762 1.00 80.00 98 ASN A C 1
ATOM 774 O O . ASN A 1 98 ? -15.885 -4.726 28.899 1.00 80.00 98 ASN A O 1
ATOM 778 N N . LYS A 1 99 ? -15.493 -5.217 31.041 1.00 76.56 99 LYS A N 1
ATOM 779 C CA . LYS A 1 99 ? -15.577 -3.830 31.521 1.00 76.56 99 LYS A CA 1
ATOM 780 C C . LYS A 1 99 ? -14.537 -2.906 30.876 1.00 76.56 99 LYS A C 1
ATOM 782 O O . LYS A 1 99 ? -14.820 -1.746 30.599 1.00 76.56 99 LYS A O 1
ATOM 787 N N . LYS A 1 100 ? -13.312 -3.388 30.642 1.00 68.88 100 LYS A N 1
ATOM 788 C CA . LYS A 1 100 ? -12.290 -2.616 29.911 1.00 68.88 100 LYS A CA 1
ATOM 789 C C . LYS A 1 100 ? -12.656 -2.445 28.437 1.00 68.88 100 LYS A C 1
ATOM 791 O O . LYS A 1 100 ? -12.375 -1.396 27.869 1.00 68.88 100 LYS A O 1
ATOM 796 N N . MET A 1 101 ? -13.277 -3.453 27.831 1.00 63.16 101 MET A N 1
ATOM 797 C CA . MET A 1 101 ? -13.734 -3.418 26.445 1.00 63.16 101 MET A CA 1
ATOM 798 C C . MET A 1 101 ? -14.887 -2.425 26.253 1.00 63.16 101 MET A C 1
ATOM 800 O O . MET A 1 101 ? -14.829 -1.618 25.328 1.00 63.16 101 MET A O 1
ATOM 804 N N . SER A 1 102 ? -15.859 -2.391 27.170 1.00 60.50 102 SER A N 1
ATOM 805 C CA . SER A 1 102 ? -16.964 -1.424 27.129 1.00 60.50 102 SER A CA 1
ATOM 806 C C . SER A 1 102 ? -16.506 0.025 27.359 1.00 60.50 102 SER A C 1
ATOM 808 O O . SER A 1 102 ? -17.075 0.956 26.785 1.00 60.50 102 SER A O 1
ATOM 810 N N . LEU A 1 103 ? -15.431 0.227 28.135 1.00 55.38 103 LEU A N 1
ATOM 811 C CA . LEU A 1 103 ? -14.762 1.525 28.303 1.00 55.38 103 LEU A CA 1
ATOM 812 C C . LEU A 1 103 ? -13.931 1.934 27.075 1.00 55.38 103 LEU A C 1
ATOM 814 O O . LEU A 1 103 ? -13.833 3.121 26.773 1.00 55.38 103 LEU A O 1
ATOM 818 N N . ASN A 1 104 ? -13.381 0.967 26.337 1.00 52.62 104 ASN A N 1
ATOM 819 C CA . ASN A 1 104 ? -12.606 1.180 25.113 1.00 52.62 104 ASN A CA 1
ATOM 820 C C . ASN A 1 104 ? -13.483 1.138 23.850 1.00 52.62 104 ASN A C 1
ATOM 822 O O . ASN A 1 104 ? -13.072 0.598 22.819 1.00 52.62 104 ASN A O 1
ATOM 826 N N . LYS A 1 105 ? -14.677 1.746 23.882 1.00 56.28 105 LYS A N 1
ATOM 827 C CA . LYS A 1 105 ? -15.367 2.102 22.633 1.00 56.28 105 LYS A CA 1
ATOM 828 C C . LYS A 1 105 ? -14.445 3.035 21.863 1.00 56.28 105 LYS A C 1
ATOM 830 O O . LYS A 1 105 ? -14.085 4.099 22.363 1.00 56.28 105 LYS A O 1
ATOM 835 N N . LEU A 1 106 ? -14.019 2.607 20.677 1.00 55.84 106 LEU A N 1
ATOM 836 C CA . LEU A 1 106 ? -13.043 3.325 19.868 1.00 55.84 106 LEU A CA 1
ATOM 837 C C . LEU A 1 106 ? -13.617 4.714 19.542 1.00 55.84 106 LEU A C 1
ATOM 839 O O . LEU A 1 106 ? -14.519 4.852 18.711 1.00 55.84 106 LEU A O 1
ATOM 843 N N . ARG A 1 107 ? -13.155 5.731 20.280 1.00 60.25 107 ARG A N 1
ATOM 844 C CA . ARG A 1 107 ? -13.578 7.119 20.107 1.00 60.25 107 ARG A CA 1
ATOM 845 C C . ARG A 1 107 ? -12.608 7.793 19.152 1.00 60.25 107 ARG A C 1
ATOM 847 O O . ARG A 1 107 ? -11.462 8.061 19.503 1.00 60.25 107 ARG A O 1
ATOM 854 N N . LEU A 1 108 ? -13.069 8.041 17.935 1.00 67.06 108 LEU A N 1
ATOM 855 C CA . LEU A 1 108 ? -12.294 8.701 16.894 1.00 67.06 108 LEU A CA 1
ATOM 856 C C . LEU A 1 108 ? -12.647 10.182 16.877 1.00 67.06 108 LEU A C 1
ATOM 858 O O . LEU A 1 108 ? -13.772 10.560 16.563 1.00 67.06 108 LEU A O 1
ATOM 862 N N . SER A 1 109 ? -11.667 11.016 17.209 1.00 74.44 109 SER A N 1
ATOM 863 C CA . SER A 1 109 ? -11.773 12.461 17.046 1.00 74.44 109 SER A CA 1
ATOM 864 C C . SER A 1 109 ? -11.198 12.854 15.688 1.00 74.44 109 SER A C 1
ATOM 866 O O . SER A 1 109 ? -9.992 12.690 15.456 1.00 74.44 109 SER A O 1
ATOM 868 N N . ILE A 1 110 ? -12.055 13.307 14.769 1.00 76.31 110 ILE A N 1
ATOM 869 C CA . ILE A 1 110 ? -11.675 13.608 13.380 1.00 76.31 110 ILE A CA 1
ATOM 870 C C . ILE A 1 110 ? -12.119 15.005 12.946 1.00 76.31 110 ILE A C 1
ATOM 872 O O . ILE A 1 110 ? -13.142 15.536 13.383 1.00 76.31 110 ILE A O 1
ATOM 876 N N . LYS A 1 111 ? -11.342 15.596 12.042 1.00 83.31 111 LYS A N 1
ATOM 877 C CA . LYS A 1 111 ? -11.678 16.828 11.332 1.00 83.31 111 LYS A CA 1
ATOM 878 C C . LYS A 1 111 ? -11.521 16.562 9.841 1.00 83.31 111 LYS A C 1
ATOM 880 O O . LYS A 1 111 ? -10.458 16.147 9.409 1.00 83.31 111 LYS A O 1
ATOM 885 N N . ALA A 1 112 ? -12.567 16.782 9.060 1.00 81.12 112 ALA A N 1
ATOM 886 C CA . ALA A 1 112 ? -12.566 16.532 7.619 1.00 81.12 112 ALA A CA 1
ATOM 887 C C . ALA A 1 112 ? -13.382 17.615 6.899 1.00 81.12 112 ALA A C 1
ATOM 889 O O . ALA A 1 112 ? -14.103 18.373 7.556 1.00 81.12 112 ALA A O 1
ATOM 890 N N . SER A 1 113 ? -13.281 17.702 5.571 1.00 84.00 113 SER A N 1
ATOM 891 C CA . SER A 1 113 ? -14.201 18.524 4.773 1.00 84.00 113 SER A CA 1
ATOM 892 C C . SER A 1 113 ? -15.633 17.992 4.849 1.00 84.00 113 SER A C 1
ATOM 894 O O . SER A 1 113 ? -15.844 16.824 5.169 1.00 84.00 113 SER A O 1
ATOM 896 N N . GLU A 1 114 ? -16.625 18.822 4.517 1.00 84.19 114 GLU A N 1
ATOM 897 C CA . GLU A 1 114 ? -18.037 18.402 4.502 1.00 84.19 114 GLU A CA 1
ATOM 898 C C . GLU A 1 114 ? -18.268 17.175 3.613 1.00 84.19 114 GLU A C 1
ATOM 900 O O . GLU A 1 114 ? -18.924 16.224 4.026 1.00 84.19 114 GLU A O 1
ATOM 905 N N . ARG A 1 115 ? -17.617 17.137 2.446 1.00 81.75 115 ARG A N 1
ATOM 906 C CA . ARG A 1 115 ? -17.659 15.987 1.538 1.00 81.75 115 ARG A CA 1
ATOM 907 C C . ARG A 1 115 ? -17.137 14.711 2.198 1.00 81.75 115 ARG A C 1
ATOM 909 O O . ARG A 1 115 ? -17.756 13.659 2.090 1.00 81.75 115 ARG A O 1
ATOM 916 N N . ASN A 1 116 ? -15.983 14.786 2.858 1.00 78.94 116 ASN A N 1
ATOM 917 C CA . ASN A 1 116 ? -15.408 13.621 3.521 1.00 78.94 116 ASN A CA 1
ATOM 918 C C . ASN A 1 116 ? -16.220 13.210 4.755 1.00 78.94 116 ASN A C 1
ATOM 920 O O . ASN A 1 116 ? -16.328 12.019 5.028 1.00 78.94 116 ASN A O 1
ATOM 924 N N . LYS A 1 117 ? -16.814 14.163 5.486 1.00 81.12 117 LYS A N 1
ATOM 925 C CA . LYS A 1 117 ? -17.712 13.868 6.612 1.00 81.12 117 LYS A CA 1
ATOM 926 C C . LYS A 1 117 ? -18.924 13.061 6.161 1.00 81.12 117 LYS A C 1
ATOM 928 O O . LYS A 1 117 ? -19.225 12.059 6.799 1.00 81.12 117 LYS A O 1
ATOM 933 N N . GLU A 1 118 ? -19.582 13.477 5.080 1.00 80.75 118 GLU A N 1
ATOM 934 C CA . GLU A 1 118 ? -20.752 12.789 4.520 1.00 80.75 118 GLU A CA 1
ATOM 935 C C . GLU A 1 118 ? -20.413 11.342 4.154 1.00 80.75 118 GLU A C 1
ATOM 937 O O . GLU A 1 118 ? -21.034 10.416 4.664 1.00 80.75 118 GLU A O 1
ATOM 942 N N . ILE A 1 119 ? -19.331 11.146 3.399 1.00 78.19 119 ILE A N 1
ATOM 943 C CA . ILE A 1 119 ? -18.829 9.821 3.015 1.00 78.19 119 ILE A CA 1
ATOM 944 C C . ILE A 1 119 ? -18.535 8.942 4.238 1.00 78.19 119 ILE A C 1
ATOM 946 O O . ILE A 1 119 ? -18.886 7.762 4.262 1.00 78.19 119 ILE A O 1
ATOM 950 N N . ILE A 1 120 ? -17.860 9.494 5.252 1.00 76.81 120 ILE A N 1
ATOM 951 C CA . ILE A 1 120 ? -17.528 8.760 6.477 1.00 76.81 120 ILE A CA 1
ATOM 952 C C . ILE A 1 120 ? -18.813 8.345 7.199 1.00 76.81 120 ILE A C 1
ATOM 954 O O . ILE A 1 120 ? -18.925 7.194 7.605 1.00 76.81 120 ILE A O 1
ATOM 958 N N . LEU A 1 121 ? -19.791 9.246 7.325 1.00 75.94 121 LEU A N 1
ATOM 959 C CA . LEU A 1 121 ? -21.076 8.957 7.965 1.00 75.94 121 LEU A CA 1
ATOM 960 C C . LEU A 1 121 ? -21.875 7.896 7.206 1.00 75.94 121 LEU A C 1
ATOM 962 O O . LEU A 1 121 ? -22.334 6.947 7.834 1.00 75.94 121 LEU A O 1
ATOM 966 N N . GLU A 1 122 ? -21.996 8.013 5.882 1.00 73.88 122 GLU A N 1
ATOM 967 C CA . GLU A 1 122 ? -22.650 7.003 5.039 1.00 73.88 122 GLU A CA 1
ATOM 968 C C . GLU A 1 122 ? -22.014 5.628 5.246 1.00 73.88 122 GLU A C 1
ATOM 970 O O . GLU A 1 122 ? -22.695 4.654 5.557 1.00 73.88 122 GLU A O 1
ATOM 975 N N . THR A 1 123 ? -20.684 5.571 5.180 1.00 69.50 123 THR A N 1
ATOM 976 C CA . THR A 1 123 ? -19.932 4.323 5.339 1.00 69.50 123 THR A CA 1
ATOM 977 C C . THR A 1 123 ? -20.139 3.700 6.725 1.00 69.50 123 THR A C 1
ATOM 979 O O . THR A 1 123 ? -20.226 2.480 6.859 1.00 69.50 123 THR A O 1
ATOM 982 N N . LEU A 1 124 ? -20.231 4.524 7.773 1.00 69.38 124 LEU A N 1
ATOM 983 C CA . LEU A 1 124 ? -20.472 4.055 9.139 1.00 69.38 124 LEU A CA 1
ATOM 984 C C . LEU A 1 124 ? -21.886 3.528 9.328 1.00 69.38 124 LEU A C 1
ATOM 986 O O . LEU A 1 124 ? -22.041 2.523 10.010 1.00 69.38 124 LEU A O 1
ATOM 990 N N . LEU A 1 125 ? -22.886 4.182 8.731 1.00 70.31 125 LEU A N 1
ATOM 991 C CA . LEU A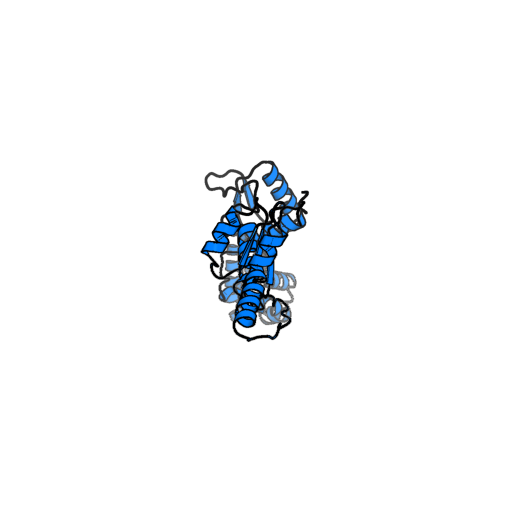 1 125 ? -24.283 3.752 8.787 1.00 70.31 125 LEU A CA 1
ATOM 992 C C . LEU A 1 125 ? -24.502 2.418 8.064 1.00 70.31 125 LEU A C 1
ATOM 994 O O . LEU A 1 125 ? -25.342 1.629 8.486 1.00 70.31 125 LEU A O 1
ATOM 998 N N . GLU A 1 126 ? -23.741 2.152 7.002 1.00 68.62 126 GLU A N 1
ATOM 999 C CA . GLU A 1 126 ? -23.757 0.856 6.312 1.00 68.62 126 GLU A CA 1
ATOM 1000 C C . GLU A 1 126 ? -23.004 -0.240 7.070 1.00 68.62 126 GLU A C 1
ATOM 1002 O O . GLU A 1 126 ? -23.297 -1.429 6.926 1.00 68.62 126 GLU A O 1
ATOM 1007 N N . SER A 1 127 ? -22.016 0.140 7.877 1.00 55.84 127 SER A N 1
ATOM 1008 C CA . SER A 1 127 ? -21.264 -0.802 8.690 1.00 55.84 127 SER A CA 1
ATOM 1009 C C . SER A 1 127 ? -22.031 -1.120 9.979 1.00 55.84 127 SER A C 1
ATOM 1011 O O . SER A 1 127 ? -22.364 -0.225 10.746 1.00 55.84 127 SER A O 1
ATOM 1013 N N . ASN A 1 128 ? -22.242 -2.397 10.308 1.00 53.84 128 ASN A N 1
ATOM 1014 C CA . ASN A 1 128 ? -22.774 -2.813 11.622 1.00 53.84 128 ASN A CA 1
ATOM 1015 C C . ASN A 1 128 ? -21.746 -2.628 12.766 1.00 53.84 128 ASN A C 1
ATOM 1017 O O . ASN A 1 128 ? -21.669 -3.441 13.688 1.00 53.84 128 ASN A O 1
ATOM 1021 N N . SER A 1 129 ? -20.897 -1.605 12.688 1.00 56.28 129 SER A N 1
ATOM 1022 C CA . SER A 1 129 ? -19.751 -1.421 13.568 1.00 56.28 129 SER A CA 1
ATOM 1023 C C . SER A 1 129 ? -20.006 -0.326 14.603 1.00 56.28 129 SER A C 1
ATOM 1025 O O . SER A 1 129 ? -20.470 0.766 14.285 1.00 56.28 129 SER A O 1
ATOM 1027 N N . PHE A 1 130 ? -19.646 -0.597 15.858 1.00 53.31 130 PHE A N 1
ATOM 1028 C CA . PHE A 1 130 ? -19.862 0.312 16.982 1.00 53.31 130 PHE A CA 1
ATOM 1029 C C . PHE A 1 130 ? -18.653 1.237 17.193 1.00 53.31 130 PHE A C 1
ATOM 1031 O O . PHE A 1 130 ? -17.776 0.949 18.007 1.00 53.31 130 PHE A O 1
ATOM 1038 N N . PHE A 1 131 ? -18.602 2.362 16.478 1.00 61.53 131 PHE A N 1
ATOM 1039 C CA . PHE A 1 131 ? -17.604 3.413 16.710 1.00 61.53 131 PHE A CA 1
ATOM 1040 C C . PHE A 1 131 ? -18.271 4.695 17.210 1.00 61.53 131 PHE A C 1
ATOM 1042 O O . PHE A 1 131 ? -19.364 5.047 16.774 1.00 61.53 131 PHE A O 1
ATOM 1049 N N . SER A 1 132 ? -17.594 5.427 18.097 1.00 61.19 132 SER A N 1
ATOM 1050 C CA . SER A 1 132 ? -18.017 6.773 18.492 1.00 61.19 132 SER A CA 1
ATOM 1051 C C . SER A 1 132 ? -17.146 7.782 17.761 1.00 61.19 132 SER A C 1
ATOM 1053 O O . SER A 1 132 ? -15.968 7.922 18.082 1.00 61.19 132 SER A O 1
ATOM 1055 N N . ILE A 1 133 ? -17.703 8.517 16.803 1.00 67.56 133 ILE A N 1
ATOM 1056 C CA . ILE A 1 133 ? -16.967 9.595 16.138 1.00 67.56 133 ILE A CA 1
ATOM 1057 C C . ILE A 1 133 ? -17.348 10.931 16.754 1.00 67.56 133 ILE A C 1
ATOM 1059 O O . ILE A 1 133 ? -18.526 11.261 16.853 1.00 67.56 133 ILE A O 1
ATOM 1063 N N . VAL A 1 134 ? -16.341 11.710 17.141 1.00 70.56 134 VAL A N 1
ATOM 1064 C CA . VAL A 1 134 ? -16.525 13.108 17.525 1.00 70.56 134 VAL A CA 1
ATOM 1065 C C . VAL A 1 134 ? -15.877 13.986 16.472 1.00 70.56 134 VAL A C 1
ATOM 1067 O O . VAL A 1 134 ? -14.689 13.868 16.175 1.00 70.56 134 VAL A O 1
ATOM 1070 N N . MET A 1 135 ? -16.685 14.852 15.870 1.00 71.25 135 MET A N 1
ATOM 1071 C CA . MET A 1 135 ? -16.216 15.795 14.867 1.00 71.25 135 MET A CA 1
ATOM 1072 C C . MET A 1 135 ? -15.904 17.131 15.535 1.00 71.25 135 MET A C 1
ATOM 1074 O O . MET A 1 135 ? -16.745 17.669 16.251 1.00 71.25 135 MET A O 1
ATOM 1078 N N . ASN A 1 136 ? -14.730 17.690 15.232 1.00 62.00 136 ASN A N 1
ATOM 1079 C CA . ASN A 1 136 ? -14.293 19.029 15.656 1.00 62.00 136 ASN A CA 1
ATOM 1080 C C . ASN A 1 136 ? -13.898 19.190 17.143 1.00 62.00 136 ASN A C 1
ATOM 1082 O O . ASN A 1 136 ? -14.267 20.183 17.767 1.00 62.00 136 ASN A O 1
ATOM 1086 N N . GLU A 1 137 ? -13.101 18.280 17.708 1.00 69.25 137 GLU A N 1
ATOM 1087 C CA . GLU A 1 137 ? -12.347 18.584 18.941 1.00 69.25 137 GLU A CA 1
ATOM 1088 C C . GLU A 1 137 ? -10.969 19.189 18.613 1.00 69.25 137 GLU A C 1
ATOM 1090 O O . GLU A 1 137 ? -10.470 19.077 17.491 1.00 69.25 137 GLU A O 1
ATOM 1095 N N . ASN A 1 138 ? -10.337 19.828 19.600 1.00 60.97 138 ASN A N 1
ATOM 1096 C CA . ASN A 1 138 ? -9.061 20.533 19.419 1.00 60.97 138 ASN A CA 1
ATOM 1097 C C . ASN A 1 138 ? -7.888 19.599 19.056 1.00 60.97 138 ASN A C 1
ATOM 1099 O O . ASN A 1 138 ? -6.984 20.027 18.344 1.00 60.97 138 ASN A O 1
ATOM 1103 N N . ASP A 1 139 ? -7.950 18.324 19.457 1.00 66.44 139 ASP A N 1
ATOM 1104 C CA . ASP A 1 139 ? -6.932 17.295 19.173 1.00 66.44 139 ASP A CA 1
ATOM 1105 C C . ASP A 1 139 ? -7.352 16.334 18.043 1.00 66.44 139 ASP A C 1
ATOM 1107 O O . ASP A 1 139 ? -6.841 15.212 17.912 1.00 66.44 139 ASP A O 1
ATOM 1111 N N . ALA A 1 140 ? -8.321 16.754 17.226 1.00 71.12 140 ALA A N 1
ATOM 1112 C CA . ALA A 1 140 ? -8.869 15.928 16.166 1.00 71.12 140 ALA A CA 1
ATOM 1113 C C . ALA A 1 140 ? -7.842 15.648 15.062 1.00 71.12 140 ALA A C 1
ATOM 1115 O O . ALA A 1 140 ? -7.088 16.512 14.612 1.00 71.12 140 ALA A O 1
ATOM 1116 N N . THR A 1 141 ? -7.864 14.413 14.570 1.00 72.94 141 THR A N 1
ATOM 1117 C CA . THR A 1 141 ? -7.037 13.994 13.439 1.00 72.94 141 THR A CA 1
ATOM 1118 C C . THR A 1 141 ? -7.621 14.564 12.154 1.00 72.94 141 THR A C 1
ATOM 1120 O O . THR A 1 141 ? -8.784 14.302 11.841 1.00 72.94 141 THR A O 1
ATOM 1123 N N . PHE A 1 142 ? -6.834 15.338 11.407 1.00 80.69 142 PHE A N 1
ATOM 1124 C CA . PHE A 1 142 ? -7.289 15.885 10.135 1.00 80.69 142 PHE A CA 1
ATOM 1125 C C . PHE A 1 142 ? -7.255 14.818 9.033 1.00 80.69 142 PHE A C 1
ATOM 1127 O O . PHE A 1 142 ? -6.234 14.162 8.837 1.00 80.69 142 PHE A O 1
ATOM 1134 N N . ILE A 1 143 ? -8.370 14.648 8.324 1.00 79.50 143 ILE A N 1
ATOM 1135 C CA . ILE A 1 143 ? -8.495 13.791 7.146 1.00 79.50 143 ILE A CA 1
ATOM 1136 C C . ILE A 1 143 ? -8.541 14.705 5.927 1.00 79.50 143 ILE A C 1
ATOM 1138 O O . ILE A 1 143 ? -9.523 15.420 5.708 1.00 79.50 143 ILE A O 1
ATOM 1142 N N . GLU A 1 144 ? -7.470 14.673 5.142 1.00 81.94 144 GLU A N 1
ATOM 1143 C CA . GLU A 1 144 ? -7.368 15.432 3.900 1.00 81.94 144 GLU A CA 1
ATOM 1144 C C . GLU A 1 144 ? -8.372 14.941 2.848 1.00 81.94 144 GLU A C 1
ATOM 1146 O O . GLU A 1 144 ? -8.732 13.765 2.800 1.00 81.94 144 GLU A O 1
ATOM 1151 N N . ASP A 1 145 ? -8.779 15.833 1.945 1.00 82.12 145 ASP A N 1
ATOM 1152 C CA . ASP A 1 145 ? -9.678 15.497 0.830 1.00 82.12 145 ASP A CA 1
ATOM 1153 C C . ASP A 1 145 ? -9.101 14.404 -0.072 1.00 82.12 145 ASP A C 1
ATOM 1155 O O . ASP A 1 145 ? -9.819 13.525 -0.549 1.00 82.12 145 ASP A O 1
ATOM 1159 N N . ASN A 1 146 ? -7.783 14.418 -0.268 1.00 82.50 146 ASN A N 1
ATOM 1160 C CA . ASN A 1 146 ? -7.079 13.397 -1.028 1.00 82.50 146 ASN A CA 1
ATOM 1161 C C . ASN A 1 146 ? -6.551 12.288 -0.113 1.00 82.50 146 ASN A C 1
ATOM 1163 O O . ASN A 1 146 ? -5.343 12.094 0.029 1.00 82.50 146 ASN A O 1
ATOM 1167 N N . VAL A 1 147 ? -7.480 11.531 0.471 1.00 77.31 147 VAL A N 1
ATOM 1168 C CA . VAL A 1 147 ? -7.192 10.451 1.429 1.00 77.31 147 VAL A CA 1
ATOM 1169 C C . VAL A 1 147 ? -6.125 9.477 0.904 1.00 77.31 147 VAL A C 1
ATOM 1171 O O . VAL A 1 147 ? -5.254 9.046 1.654 1.00 77.31 147 VAL A O 1
ATOM 1174 N N . LEU A 1 148 ? -6.140 9.175 -0.400 1.00 78.75 148 LEU A N 1
ATOM 1175 C CA . LEU A 1 148 ? -5.231 8.205 -1.023 1.00 78.75 148 LEU A CA 1
ATOM 1176 C C . LEU A 1 148 ? -3.771 8.660 -1.057 1.00 78.75 148 LEU A C 1
ATOM 1178 O O . LEU A 1 148 ? -2.870 7.824 -0.971 1.00 78.75 148 LEU A O 1
ATOM 1182 N N . ASN A 1 149 ? -3.542 9.965 -1.202 1.00 81.12 149 ASN A N 1
ATOM 1183 C CA . ASN A 1 149 ? -2.198 10.539 -1.248 1.00 81.12 149 ASN A CA 1
ATOM 1184 C C . ASN A 1 149 ? -1.756 11.119 0.100 1.00 81.12 149 ASN A C 1
ATOM 1186 O O . ASN A 1 149 ? -0.564 11.360 0.280 1.00 81.12 149 ASN A O 1
ATOM 1190 N N . SER A 1 150 ? -2.685 11.308 1.036 1.00 78.44 150 SER A N 1
ATOM 1191 C CA . SER A 1 150 ? -2.405 11.830 2.372 1.00 78.44 150 SER A CA 1
ATOM 1192 C C . SER A 1 150 ? -1.769 10.788 3.293 1.00 78.44 150 SER A C 1
ATOM 1194 O O . SER A 1 150 ? -2.062 9.591 3.206 1.00 78.44 150 SER A O 1
ATOM 1196 N N . ASN A 1 151 ? -0.923 11.252 4.212 1.00 73.75 151 ASN A N 1
ATOM 1197 C CA . ASN A 1 151 ? -0.388 10.421 5.286 1.00 73.75 151 ASN A CA 1
ATOM 1198 C C . ASN A 1 151 ? -1.393 10.392 6.439 1.00 73.75 151 ASN A C 1
ATOM 1200 O O . ASN A 1 151 ? -1.532 11.352 7.196 1.00 73.75 151 ASN A O 1
ATOM 1204 N N . LEU A 1 152 ? -2.112 9.282 6.559 1.00 73.19 152 LEU A N 1
ATOM 1205 C CA . LEU A 1 152 ? -3.110 9.090 7.606 1.00 73.19 152 LEU A CA 1
ATOM 1206 C C . LEU A 1 152 ? -2.407 8.764 8.931 1.00 73.19 152 LEU A C 1
ATOM 1208 O O . LEU A 1 152 ? -1.417 8.044 8.942 1.00 73.19 152 LEU A O 1
ATOM 1212 N N . LYS A 1 153 ? -2.931 9.264 10.058 1.00 65.44 153 LYS A N 1
ATOM 1213 C CA . LYS A 1 153 ? -2.276 9.228 11.388 1.00 65.44 153 LYS A CA 1
ATOM 1214 C C . LYS A 1 153 ? -1.758 7.859 11.839 1.00 65.44 153 LYS A C 1
ATOM 1216 O O . LYS A 1 153 ? -0.811 7.799 12.617 1.00 65.44 153 LYS A O 1
ATOM 1221 N N . PHE A 1 154 ? -2.377 6.776 11.383 1.00 66.31 154 PHE A N 1
ATOM 1222 C CA . PHE A 1 154 ? -2.004 5.414 11.763 1.00 66.31 154 PHE A CA 1
ATOM 1223 C C . PHE A 1 154 ? -1.100 4.711 10.740 1.00 66.31 154 PHE A C 1
ATOM 1225 O O . PHE A 1 154 ? -0.604 3.625 11.016 1.00 66.31 154 PHE A O 1
ATOM 1232 N N . TYR A 1 155 ? -0.817 5.347 9.602 1.00 65.88 155 TYR A N 1
ATOM 1233 C CA . TYR A 1 155 ? -0.005 4.789 8.526 1.00 65.88 155 TYR A CA 1
ATOM 1234 C C . TYR A 1 155 ? 1.324 5.519 8.384 1.00 65.88 155 TYR A C 1
ATOM 1236 O O . TYR A 1 155 ? 1.406 6.741 8.478 1.00 65.88 155 TYR A O 1
ATOM 1244 N N . CYS A 1 156 ? 2.371 4.755 8.077 1.00 75.25 156 CYS A N 1
ATOM 1245 C CA . CYS A 1 156 ? 3.693 5.309 7.786 1.00 75.25 156 CYS A CA 1
ATOM 1246 C C . CYS A 1 156 ? 3.753 6.008 6.419 1.00 75.25 156 CYS A C 1
ATOM 1248 O O . CYS A 1 156 ? 4.524 6.947 6.249 1.00 75.25 156 CYS A O 1
ATOM 1250 N N . ASN A 1 157 ? 2.954 5.541 5.455 1.00 80.75 157 ASN A N 1
ATOM 1251 C CA . ASN A 1 157 ? 2.900 6.035 4.082 1.00 80.75 157 ASN A CA 1
ATOM 1252 C C . ASN A 1 157 ? 1.445 6.224 3.649 1.00 80.75 157 ASN A C 1
ATOM 1254 O O . ASN A 1 157 ? 0.550 5.527 4.130 1.00 80.75 157 ASN A O 1
ATOM 1258 N N . SER A 1 158 ? 1.219 7.106 2.678 1.00 83.75 158 SER A N 1
ATOM 1259 C CA . SER A 1 158 ? -0.052 7.152 1.963 1.00 83.75 158 SER A CA 1
ATOM 1260 C C . SER A 1 158 ? -0.312 5.854 1.198 1.00 83.75 158 SER A C 1
ATOM 1262 O O . SER A 1 158 ? 0.618 5.127 0.834 1.00 83.75 158 SER A O 1
ATOM 1264 N N . PHE A 1 159 ? -1.585 5.568 0.916 1.00 79.88 159 PHE A N 1
ATOM 1265 C CA . PHE A 1 159 ? -1.971 4.363 0.183 1.00 79.88 159 PHE A CA 1
ATOM 1266 C C . PHE A 1 159 ? -1.260 4.275 -1.171 1.00 79.88 159 PHE A C 1
ATOM 1268 O O . PHE A 1 159 ? -0.673 3.244 -1.493 1.00 79.88 159 PHE A O 1
ATOM 1275 N N . ILE A 1 160 ? -1.259 5.371 -1.940 1.00 84.00 160 ILE A N 1
ATOM 1276 C CA . ILE A 1 160 ? -0.578 5.419 -3.240 1.00 84.00 160 ILE A CA 1
ATOM 1277 C C . ILE A 1 160 ? 0.913 5.142 -3.073 1.00 84.00 160 ILE A C 1
ATOM 1279 O O . ILE A 1 160 ? 1.473 4.337 -3.817 1.00 84.00 160 ILE A O 1
ATOM 1283 N N . LYS A 1 161 ? 1.552 5.739 -2.060 1.00 84.75 161 LYS A N 1
ATOM 1284 C CA . LYS A 1 161 ? 2.979 5.532 -1.829 1.00 84.75 161 LYS A CA 1
ATOM 1285 C C . LYS A 1 161 ? 3.306 4.087 -1.456 1.00 84.75 161 LYS A C 1
ATOM 1287 O O . LYS A 1 161 ? 4.315 3.552 -1.910 1.00 84.75 161 LYS A O 1
ATOM 1292 N N . GLU A 1 162 ? 2.456 3.448 -0.665 1.00 85.00 162 GLU A N 1
ATOM 1293 C CA . GLU A 1 162 ? 2.621 2.045 -0.296 1.00 85.00 162 GLU A CA 1
ATOM 1294 C C . GLU A 1 162 ? 2.473 1.118 -1.512 1.00 85.00 162 GLU A C 1
ATOM 1296 O O . GLU A 1 162 ? 3.310 0.240 -1.725 1.00 85.00 162 GLU A O 1
ATOM 1301 N N . GLN A 1 163 ? 1.471 1.361 -2.368 1.00 84.06 163 GLN A N 1
ATOM 1302 C CA . GLN A 1 163 ? 1.307 0.617 -3.622 1.00 84.06 163 GLN A CA 1
ATOM 1303 C C . GLN A 1 163 ? 2.524 0.778 -4.542 1.00 84.06 163 GLN A C 1
ATOM 1305 O O . GLN A 1 163 ? 3.020 -0.213 -5.082 1.00 84.06 163 GLN A O 1
ATOM 1310 N N . GLU A 1 164 ? 3.052 1.999 -4.676 1.00 86.69 164 GLU A N 1
ATOM 1311 C CA . GLU A 1 164 ? 4.286 2.245 -5.426 1.00 86.69 164 GLU A CA 1
ATOM 1312 C C . GLU A 1 164 ? 5.464 1.445 -4.860 1.00 86.69 164 GLU A C 1
ATOM 1314 O O . GLU A 1 164 ? 6.183 0.799 -5.618 1.00 86.69 164 GLU A O 1
ATOM 1319 N N . ASN A 1 165 ? 5.656 1.448 -3.538 1.00 86.44 165 ASN A N 1
ATOM 1320 C CA . ASN A 1 165 ? 6.763 0.737 -2.898 1.00 86.44 165 ASN A CA 1
ATOM 1321 C C . ASN A 1 165 ? 6.692 -0.779 -3.148 1.00 86.44 165 ASN A C 1
ATOM 1323 O O . ASN A 1 165 ? 7.713 -1.410 -3.436 1.00 86.44 165 ASN A O 1
ATOM 1327 N N . ILE A 1 166 ? 5.492 -1.363 -3.062 1.00 87.50 166 ILE A N 1
ATOM 1328 C CA . ILE A 1 166 ? 5.262 -2.787 -3.338 1.00 87.50 166 ILE A CA 1
ATOM 1329 C C . ILE A 1 166 ? 5.568 -3.103 -4.805 1.00 87.50 166 ILE A C 1
ATOM 1331 O O . ILE A 1 166 ? 6.249 -4.091 -5.096 1.00 87.50 166 ILE A O 1
ATOM 1335 N N . LEU A 1 167 ? 5.088 -2.267 -5.728 1.00 87.06 167 LEU A N 1
ATOM 1336 C CA . LEU A 1 167 ? 5.317 -2.440 -7.159 1.00 87.06 167 LEU A CA 1
ATOM 1337 C C . LEU A 1 167 ? 6.810 -2.333 -7.499 1.00 87.06 167 LEU A C 1
ATOM 1339 O O . LEU A 1 167 ? 7.359 -3.224 -8.144 1.00 87.06 167 LEU A O 1
ATOM 1343 N N . GLU A 1 168 ? 7.486 -1.293 -7.005 1.00 87.50 168 GLU A N 1
ATOM 1344 C CA . GLU A 1 168 ? 8.924 -1.091 -7.200 1.00 87.50 168 GLU A CA 1
ATOM 1345 C C . GLU A 1 168 ? 9.735 -2.291 -6.690 1.00 87.50 168 GLU A C 1
ATOM 1347 O O . GLU A 1 168 ? 10.654 -2.748 -7.370 1.00 87.50 168 GLU A O 1
ATOM 1352 N N . LYS A 1 169 ? 9.377 -2.862 -5.532 1.00 86.12 169 LYS A N 1
ATOM 1353 C CA . LYS A 1 169 ? 10.058 -4.047 -4.991 1.00 86.12 169 LYS A CA 1
ATOM 1354 C C . LYS A 1 169 ? 9.949 -5.255 -5.932 1.00 86.12 169 LYS A C 1
ATOM 1356 O O . LYS A 1 169 ? 10.956 -5.911 -6.196 1.00 86.12 169 LYS A O 1
ATOM 1361 N N . LYS A 1 170 ? 8.763 -5.521 -6.484 1.00 85.75 170 LYS A N 1
ATOM 1362 C CA . LYS A 1 170 ? 8.547 -6.634 -7.429 1.00 85.75 170 LYS A CA 1
ATOM 1363 C C . LYS A 1 170 ? 9.268 -6.435 -8.763 1.00 85.75 170 LYS A C 1
ATOM 1365 O O . LYS A 1 170 ? 9.749 -7.392 -9.375 1.00 85.75 170 LYS A O 1
ATOM 1370 N N . ILE A 1 171 ? 9.337 -5.193 -9.235 1.00 87.25 171 ILE A N 1
ATOM 1371 C CA . ILE A 1 171 ? 9.985 -4.878 -10.509 1.00 87.25 171 ILE A CA 1
ATOM 1372 C C . ILE A 1 171 ? 11.508 -4.979 -10.363 1.00 87.25 171 ILE A C 1
ATOM 1374 O O . ILE A 1 171 ? 12.129 -5.741 -11.107 1.00 87.25 171 ILE A O 1
ATOM 1378 N N . PHE A 1 172 ? 12.088 -4.279 -9.382 1.00 86.06 172 PHE A N 1
ATOM 1379 C CA . PHE A 1 172 ? 13.531 -4.018 -9.322 1.00 86.06 172 PHE A CA 1
ATOM 1380 C C . PHE A 1 172 ? 14.316 -4.890 -8.328 1.00 86.06 172 PHE A C 1
ATOM 1382 O O . PHE A 1 172 ? 15.526 -5.025 -8.477 1.00 86.06 172 PHE A O 1
ATOM 1389 N N . VAL A 1 173 ? 13.680 -5.459 -7.296 1.00 77.06 173 VAL A N 1
ATOM 1390 C CA . VAL A 1 173 ? 14.396 -6.169 -6.209 1.00 77.06 173 VAL A CA 1
ATOM 1391 C C . VAL A 1 173 ? 14.296 -7.690 -6.339 1.00 77.06 173 VAL A C 1
ATOM 1393 O O . VAL A 1 173 ? 15.273 -8.391 -6.088 1.00 77.06 173 VAL A O 1
ATOM 1396 N N . GLU A 1 174 ? 13.140 -8.219 -6.743 1.00 66.00 174 GLU A N 1
ATOM 1397 C CA . GLU A 1 174 ? 12.949 -9.660 -6.965 1.00 66.00 174 GLU A CA 1
ATOM 1398 C C . GLU A 1 174 ? 13.607 -10.064 -8.301 1.00 66.00 174 GLU A C 1
ATOM 1400 O O . GLU A 1 174 ? 13.114 -9.730 -9.388 1.00 66.00 174 GLU A O 1
ATOM 1405 N N . SER A 1 175 ? 14.793 -10.681 -8.211 1.00 60.94 175 SER A N 1
ATOM 1406 C CA . SER A 1 175 ? 15.796 -10.712 -9.279 1.00 60.94 175 SER A CA 1
ATOM 1407 C C . SER A 1 175 ? 15.859 -12.015 -10.084 1.00 60.94 175 SER A C 1
ATOM 1409 O O . SER A 1 175 ? 15.818 -13.114 -9.544 1.00 60.94 175 SER A O 1
ATOM 1411 N N . ASP A 1 176 ? 16.091 -11.831 -11.389 1.00 64.19 176 ASP A N 1
ATOM 1412 C CA . ASP A 1 176 ? 16.607 -12.819 -12.347 1.00 64.19 176 ASP A CA 1
ATOM 1413 C C . ASP A 1 176 ? 17.909 -12.276 -12.985 1.00 64.19 176 ASP A C 1
ATOM 1415 O O . ASP A 1 176 ? 18.075 -12.353 -14.192 1.00 64.19 176 ASP A O 1
ATOM 1419 N N . ASN A 1 177 ? 18.814 -11.616 -12.238 1.00 73.62 177 ASN A N 1
ATOM 1420 C CA . ASN A 1 177 ? 20.079 -10.999 -12.731 1.00 73.62 177 ASN A CA 1
ATOM 1421 C C . ASN A 1 177 ? 19.992 -10.115 -14.006 1.00 73.62 177 ASN A C 1
ATOM 1423 O O . ASN A 1 177 ? 21.014 -9.708 -14.561 1.00 73.62 177 ASN A O 1
ATOM 1427 N N . LYS A 1 178 ? 18.786 -9.814 -14.480 1.00 86.31 178 LYS A N 1
ATOM 1428 C CA . LYS A 1 178 ? 18.483 -9.059 -15.688 1.00 86.31 178 LYS A CA 1
ATOM 1429 C C . LYS A 1 178 ? 17.947 -7.690 -15.300 1.00 86.31 178 LYS A C 1
ATOM 1431 O O . LYS A 1 178 ? 17.246 -7.547 -14.303 1.00 86.31 178 LYS A O 1
ATOM 1436 N N . LYS A 1 179 ? 18.250 -6.712 -16.141 1.00 89.69 179 LYS A N 1
ATOM 1437 C CA . LYS A 1 179 ? 17.803 -5.330 -16.038 1.00 89.69 179 LYS A CA 1
ATOM 1438 C C . LYS A 1 179 ? 16.343 -5.184 -16.454 1.00 89.69 179 LYS A C 1
ATOM 1440 O O . LYS A 1 179 ? 15.818 -5.932 -17.286 1.00 89.69 179 LYS A O 1
ATOM 1445 N N . THR A 1 180 ? 15.714 -4.162 -15.910 1.00 91.75 180 THR A N 1
ATOM 1446 C CA . THR A 1 180 ? 14.427 -3.622 -16.314 1.00 91.75 180 THR A CA 1
ATOM 1447 C C . THR A 1 180 ? 14.646 -2.486 -17.311 1.00 91.75 180 THR A C 1
ATOM 1449 O O . THR A 1 180 ? 15.464 -1.590 -17.094 1.00 91.75 180 THR A O 1
ATOM 1452 N N . LEU A 1 181 ? 13.897 -2.511 -18.412 1.00 91.62 181 LEU A N 1
ATOM 1453 C CA . LEU A 1 181 ? 13.778 -1.388 -19.334 1.00 91.62 181 LEU A CA 1
ATOM 1454 C C . LEU A 1 181 ? 12.577 -0.528 -18.930 1.00 91.62 181 LEU A C 1
ATOM 1456 O O . LEU A 1 181 ? 11.435 -0.960 -19.056 1.00 91.62 181 LEU A O 1
ATOM 1460 N N . ILE A 1 182 ? 12.833 0.688 -18.460 1.00 93.06 182 ILE A N 1
ATOM 1461 C CA . ILE A 1 182 ? 11.813 1.679 -18.131 1.00 93.06 182 ILE A CA 1
ATOM 1462 C C . ILE A 1 182 ? 11.566 2.548 -19.360 1.00 93.06 182 ILE A C 1
ATOM 1464 O O . ILE A 1 182 ? 12.452 3.291 -19.785 1.00 93.06 182 ILE A O 1
ATOM 1468 N N . ILE A 1 183 ? 10.354 2.485 -19.901 1.00 90.75 183 ILE A N 1
ATOM 1469 C CA . ILE A 1 183 ? 9.901 3.317 -21.018 1.00 90.75 183 ILE A CA 1
ATOM 1470 C C . ILE A 1 183 ? 8.962 4.375 -20.454 1.00 90.75 183 ILE A C 1
ATOM 1472 O O . ILE A 1 183 ? 7.999 4.024 -19.776 1.00 90.75 183 ILE A O 1
ATOM 1476 N N . TYR A 1 184 ? 9.251 5.654 -20.689 1.00 91.69 184 TYR A N 1
ATOM 1477 C CA . TYR A 1 184 ? 8.527 6.734 -20.025 1.00 91.69 184 TYR A CA 1
ATOM 1478 C C . TYR A 1 184 ? 8.206 7.932 -20.918 1.00 91.69 184 TYR A C 1
ATOM 1480 O O . TYR A 1 184 ? 9.016 8.320 -21.763 1.00 91.69 184 TYR A O 1
ATOM 1488 N N . SER A 1 185 ? 7.050 8.553 -20.685 1.00 90.31 185 SER A N 1
ATOM 1489 C CA . SER A 1 185 ? 6.666 9.821 -21.305 1.00 90.31 185 SER A CA 1
ATOM 1490 C C . SER A 1 185 ? 7.205 11.015 -20.511 1.00 90.31 185 SER A C 1
ATOM 1492 O O . SER A 1 185 ? 7.706 10.890 -19.387 1.00 90.31 185 SER A O 1
ATOM 1494 N N . ASN A 1 186 ? 7.119 12.213 -21.091 1.00 88.38 186 ASN A N 1
ATOM 1495 C CA . ASN A 1 186 ? 7.708 13.410 -20.496 1.00 88.38 186 ASN A CA 1
ATOM 1496 C C . ASN A 1 186 ? 7.138 13.736 -19.101 1.00 88.38 186 ASN A C 1
ATOM 1498 O O . ASN A 1 186 ? 7.893 14.177 -18.228 1.00 88.38 186 ASN A O 1
ATOM 1502 N N . ASN A 1 187 ? 5.858 13.446 -18.860 1.00 90.88 187 ASN A N 1
ATOM 1503 C CA . ASN A 1 187 ? 5.182 13.725 -17.590 1.00 90.88 187 ASN A CA 1
ATOM 1504 C C . ASN A 1 187 ? 5.756 12.922 -16.410 1.00 90.88 187 ASN A C 1
ATOM 1506 O O . ASN A 1 187 ? 5.714 13.378 -15.267 1.00 90.88 187 ASN A O 1
ATOM 1510 N N . PHE A 1 188 ? 6.403 11.784 -16.675 1.00 92.12 188 PHE A N 1
ATOM 1511 C CA . PHE A 1 188 ? 7.031 10.951 -15.645 1.00 92.12 188 PHE A CA 1
ATOM 1512 C C . PHE A 1 188 ? 8.515 11.263 -15.414 1.00 92.12 188 PHE A C 1
ATOM 1514 O O . PHE A 1 188 ? 9.178 10.577 -14.633 1.00 92.12 188 PHE A O 1
ATOM 1521 N N . SER A 1 189 ? 9.061 12.322 -16.024 1.00 91.12 189 SER A N 1
ATOM 1522 C CA . SER A 1 189 ? 10.491 12.663 -15.924 1.00 91.12 189 SER A CA 1
ATOM 1523 C C . SER A 1 189 ? 10.979 12.845 -14.482 1.00 91.12 189 SER A C 1
ATOM 1525 O O . SER A 1 189 ? 12.093 12.431 -14.148 1.00 91.12 189 SER A O 1
ATOM 1527 N N . LYS A 1 190 ? 10.145 13.417 -13.601 1.00 93.19 190 LYS A N 1
ATOM 1528 C CA . LYS A 1 190 ? 10.478 13.577 -12.177 1.00 93.19 190 LYS A CA 1
ATOM 1529 C C . LYS A 1 190 ? 10.621 12.218 -11.484 1.00 93.19 190 LYS A C 1
ATOM 1531 O O . LYS A 1 190 ? 11.673 11.936 -10.916 1.00 93.19 190 LYS A O 1
ATOM 1536 N N . LYS A 1 191 ? 9.614 11.349 -11.617 1.00 90.81 191 LYS A N 1
ATOM 1537 C CA . LYS A 1 191 ? 9.625 9.987 -11.056 1.00 90.81 191 LYS A CA 1
ATOM 1538 C C . LYS A 1 191 ? 10.799 9.168 -11.594 1.00 90.81 191 LYS A C 1
ATOM 1540 O O . LYS A 1 191 ? 11.470 8.467 -10.849 1.00 90.81 191 LYS A O 1
ATOM 1545 N N . VAL A 1 192 ? 11.104 9.299 -12.881 1.00 92.88 192 VAL A N 1
ATOM 1546 C CA . VAL A 1 192 ? 12.238 8.611 -13.511 1.00 92.88 192 VAL A CA 1
ATOM 1547 C C . VAL A 1 192 ? 13.578 9.104 -12.975 1.00 92.88 192 VAL A C 1
ATOM 1549 O O . VAL A 1 192 ? 14.504 8.312 -12.835 1.00 92.88 192 VAL A O 1
ATOM 1552 N N . THR A 1 193 ? 13.696 10.386 -1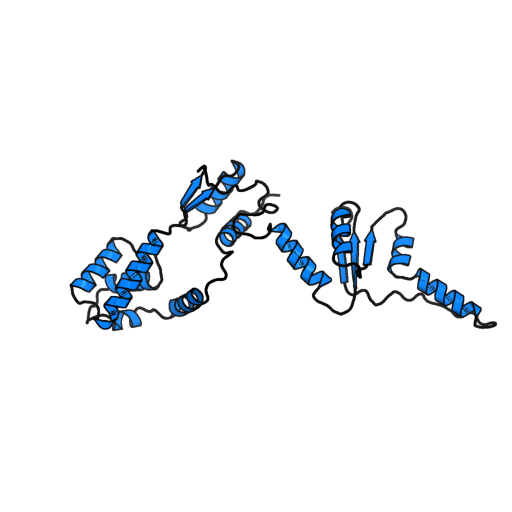2.636 1.00 94.94 193 THR A N 1
ATOM 1553 C CA . THR A 1 193 ? 14.908 10.914 -11.995 1.00 94.94 193 THR A CA 1
ATOM 1554 C C . THR A 1 193 ? 15.125 10.269 -10.624 1.00 94.94 193 THR A C 1
ATOM 1556 O O . THR A 1 193 ? 16.240 9.857 -10.313 1.00 94.94 193 THR A O 1
ATOM 1559 N N . GLU A 1 194 ? 14.059 10.085 -9.842 1.00 93.81 194 GLU A N 1
ATOM 1560 C CA . GLU A 1 194 ? 14.109 9.361 -8.564 1.00 93.81 194 GLU A CA 1
ATOM 1561 C C . GLU A 1 194 ? 14.496 7.885 -8.762 1.00 93.81 194 GLU A C 1
ATOM 1563 O O . GLU A 1 194 ? 15.365 7.367 -8.058 1.00 93.81 194 GLU A O 1
ATOM 1568 N N . LEU A 1 195 ? 13.915 7.217 -9.766 1.00 92.81 195 LEU A N 1
ATOM 1569 C CA . LEU A 1 195 ? 14.248 5.829 -10.101 1.00 92.81 195 LEU A CA 1
ATOM 1570 C C . LEU A 1 195 ? 15.701 5.672 -10.558 1.00 92.81 195 LEU A C 1
ATOM 1572 O O . LEU A 1 195 ? 16.342 4.705 -10.168 1.00 92.81 195 LEU A O 1
ATOM 1576 N N . LYS A 1 196 ? 16.251 6.621 -11.323 1.00 93.44 196 LYS A N 1
ATOM 1577 C CA . LYS A 1 196 ? 17.666 6.611 -11.736 1.00 93.44 196 LYS A CA 1
ATOM 1578 C C . LYS A 1 196 ? 18.621 6.698 -10.549 1.00 93.44 196 LYS A C 1
ATOM 1580 O O . LYS A 1 196 ? 19.666 6.060 -10.571 1.00 93.44 196 LYS A O 1
ATOM 1585 N N . LEU A 1 197 ? 18.269 7.472 -9.520 1.00 93.88 197 LEU A N 1
ATOM 1586 C CA . LEU A 1 197 ? 19.070 7.572 -8.297 1.00 93.88 197 LEU A CA 1
ATOM 1587 C C . LEU A 1 197 ? 19.020 6.275 -7.481 1.00 93.88 197 LEU A C 1
ATOM 1589 O O . LEU A 1 197 ? 20.033 5.857 -6.927 1.00 93.88 197 LEU A O 1
ATOM 1593 N N . LYS A 1 198 ? 17.848 5.635 -7.415 1.00 91.44 198 LYS A N 1
ATOM 1594 C CA . LYS A 1 198 ? 17.629 4.412 -6.632 1.00 91.44 198 LYS A CA 1
ATOM 1595 C C . LYS A 1 198 ? 18.139 3.149 -7.338 1.00 91.44 198 LYS A C 1
ATOM 1597 O O . LYS A 1 198 ? 18.644 2.245 -6.678 1.00 91.44 198 LYS A O 1
ATOM 1602 N N . TYR A 1 199 ? 18.030 3.106 -8.665 1.00 91.44 199 TYR A N 1
ATOM 1603 C CA . TYR A 1 199 ? 18.341 1.958 -9.518 1.00 91.44 199 TYR A CA 1
ATOM 1604 C C . TYR A 1 199 ? 19.189 2.381 -10.738 1.00 91.44 199 TYR A C 1
ATOM 1606 O O . TYR A 1 199 ? 18.730 2.322 -11.882 1.00 91.44 199 TYR A O 1
ATOM 1614 N N . PRO A 1 200 ? 20.445 2.819 -10.528 1.00 89.94 200 PRO A N 1
ATOM 1615 C CA . PRO A 1 200 ? 21.283 3.388 -11.588 1.00 89.94 200 PRO A CA 1
ATOM 1616 C C . PRO A 1 200 ? 21.721 2.379 -12.660 1.00 89.94 200 PRO A C 1
ATOM 1618 O O . PRO A 1 200 ? 22.151 2.779 -13.738 1.00 89.94 200 PRO A O 1
ATOM 1621 N N . SER A 1 201 ? 21.634 1.077 -12.377 1.00 88.69 201 SER A N 1
ATOM 1622 C CA . SER A 1 201 ? 21.983 0.004 -13.317 1.00 88.69 201 SER A CA 1
ATOM 1623 C C . SER A 1 201 ? 20.886 -0.312 -14.336 1.00 88.69 201 SER A C 1
ATOM 1625 O O . SER A 1 201 ? 21.141 -1.080 -15.267 1.00 88.69 201 SER A O 1
ATOM 1627 N N . GLU A 1 202 ? 19.683 0.235 -14.150 1.00 91.44 202 GLU A N 1
ATOM 1628 C CA . GLU A 1 202 ? 18.532 -0.014 -15.016 1.00 91.44 202 GLU A CA 1
ATOM 1629 C C . GLU A 1 202 ? 18.566 0.830 -16.289 1.00 91.44 202 GLU A C 1
ATOM 1631 O O . GLU A 1 202 ? 19.297 1.817 -16.402 1.00 91.44 202 GLU A O 1
ATOM 1636 N N . ILE A 1 203 ? 17.776 0.426 -17.284 1.00 91.50 203 ILE A N 1
ATOM 1637 C CA . ILE A 1 203 ? 17.786 1.056 -18.604 1.00 91.50 203 ILE A CA 1
ATOM 1638 C C . ILE A 1 203 ? 16.580 1.978 -18.713 1.00 91.50 203 ILE A C 1
ATOM 1640 O O . ILE A 1 203 ? 15.456 1.568 -18.454 1.00 91.50 203 ILE A O 1
ATOM 1644 N N . PHE A 1 204 ? 16.801 3.220 -19.136 1.00 91.75 204 PHE A N 1
ATOM 1645 C CA . PHE A 1 204 ? 15.756 4.238 -19.215 1.00 91.75 204 PHE A CA 1
ATOM 1646 C C . PHE A 1 204 ? 15.631 4.768 -20.638 1.00 91.75 204 PHE A C 1
ATOM 1648 O O . PHE A 1 204 ? 16.607 5.255 -21.211 1.00 91.75 204 PHE A O 1
ATOM 1655 N N . LEU A 1 205 ? 14.416 4.731 -21.176 1.00 90.25 205 LEU A N 1
ATOM 1656 C CA . LEU A 1 205 ? 14.078 5.221 -22.503 1.00 90.25 205 LEU A CA 1
ATOM 1657 C C . LEU A 1 205 ? 12.927 6.219 -22.412 1.00 90.25 205 LEU A C 1
ATOM 1659 O O . LEU A 1 205 ? 11.813 5.861 -22.040 1.00 90.25 205 LEU A O 1
ATOM 1663 N N . ARG A 1 206 ? 13.194 7.470 -22.791 1.00 88.81 206 ARG A N 1
ATOM 1664 C CA . ARG A 1 206 ? 12.137 8.468 -22.947 1.00 88.81 206 ARG A CA 1
ATOM 1665 C C . ARG A 1 206 ? 11.483 8.295 -24.312 1.00 88.81 206 ARG A C 1
ATOM 1667 O O . ARG A 1 206 ? 12.196 8.285 -25.314 1.00 88.81 206 ARG A O 1
ATOM 1674 N N . VAL A 1 207 ? 10.159 8.221 -24.351 1.00 81.88 207 VAL A N 1
ATOM 1675 C CA . VAL A 1 207 ? 9.394 8.289 -25.598 1.00 81.88 207 VAL A CA 1
ATOM 1676 C C . VAL A 1 207 ? 9.456 9.727 -26.112 1.00 81.88 207 VAL A C 1
ATOM 1678 O O . VAL A 1 207 ? 9.133 10.669 -25.389 1.00 81.88 207 VAL A O 1
ATOM 1681 N N . ASN A 1 208 ? 9.964 9.896 -27.330 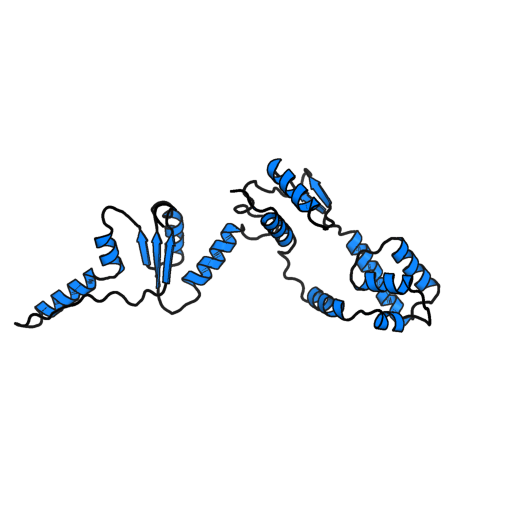1.00 74.94 208 ASN A N 1
ATOM 1682 C CA . ASN A 1 208 ? 9.951 11.158 -28.058 1.00 74.94 208 ASN A CA 1
ATOM 1683 C C . ASN A 1 208 ? 9.651 10.863 -29.530 1.00 74.94 208 ASN A C 1
ATOM 1685 O O . ASN A 1 208 ? 10.360 10.053 -30.137 1.00 74.94 208 ASN A O 1
ATOM 1689 N N . ASP A 1 209 ? 8.636 11.522 -30.081 1.00 65.56 209 ASP A N 1
ATOM 1690 C CA . ASP A 1 209 ? 8.090 11.226 -31.410 1.00 65.56 209 ASP A CA 1
ATOM 1691 C C . ASP A 1 209 ? 9.093 11.530 -32.533 1.00 65.56 209 ASP A C 1
ATOM 1693 O O . ASP A 1 209 ? 9.131 10.837 -33.548 1.00 65.56 209 ASP A O 1
ATOM 1697 N N . ASP A 1 210 ? 9.998 12.486 -32.311 1.00 72.94 210 ASP A N 1
ATOM 1698 C CA . ASP A 1 210 ? 10.919 12.964 -33.347 1.00 72.94 210 ASP A CA 1
ATOM 1699 C C . ASP A 1 210 ? 12.078 12.000 -33.662 1.00 72.94 210 ASP A C 1
ATOM 1701 O O . ASP A 1 210 ? 12.756 12.162 -34.677 1.00 72.94 210 ASP A O 1
ATOM 1705 N N . ASN A 1 211 ? 12.381 11.026 -32.789 1.00 71.19 211 ASN A N 1
ATOM 1706 C CA . ASN A 1 211 ? 13.568 10.174 -32.960 1.00 71.19 211 ASN A CA 1
ATOM 1707 C C . ASN A 1 211 ? 13.448 8.783 -32.314 1.00 71.19 211 ASN A C 1
ATOM 1709 O O . ASN A 1 211 ? 14.387 8.277 -31.680 1.00 71.19 211 ASN A O 1
ATOM 1713 N N . TYR A 1 212 ? 12.276 8.165 -32.452 1.00 75.56 212 TYR A N 1
ATOM 1714 C CA . TYR A 1 212 ? 11.975 6.852 -31.881 1.00 75.56 212 TYR A CA 1
ATOM 1715 C C . TYR A 1 212 ? 12.964 5.771 -32.347 1.00 75.56 212 TYR A C 1
ATOM 1717 O O . TYR A 1 212 ? 13.558 5.072 -31.526 1.00 75.56 212 TYR A O 1
ATOM 1725 N N . GLU A 1 213 ? 13.216 5.678 -33.655 1.00 80.38 213 GLU A N 1
ATOM 1726 C CA . GLU A 1 213 ? 14.039 4.610 -34.233 1.00 80.38 213 GLU A CA 1
ATOM 1727 C C . GLU A 1 213 ? 15.495 4.644 -33.738 1.00 80.38 213 GLU A C 1
ATOM 1729 O O . GLU A 1 213 ? 16.027 3.617 -33.313 1.00 80.38 213 GLU A O 1
ATOM 1734 N N . SER A 1 214 ? 16.139 5.817 -33.729 1.00 81.25 214 SER A N 1
ATOM 1735 C CA . SER A 1 214 ? 17.510 5.956 -33.211 1.00 81.25 214 SER A CA 1
ATOM 1736 C C . SER A 1 214 ? 17.578 5.638 -31.718 1.00 81.25 214 SER 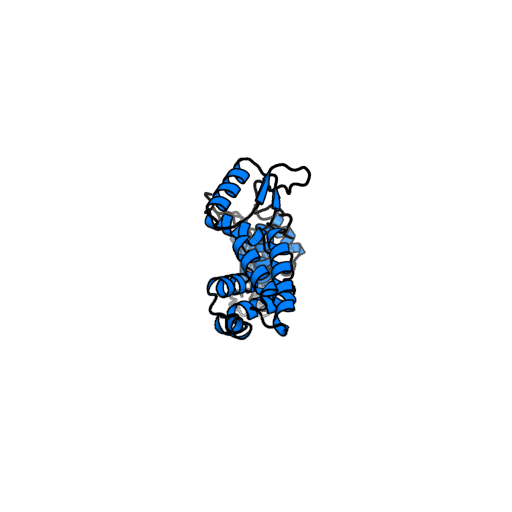A C 1
ATOM 1738 O O . SER A 1 214 ? 18.508 4.977 -31.254 1.00 81.25 214 SER A O 1
ATOM 1740 N N . SER A 1 215 ? 16.566 6.064 -30.959 1.00 79.56 215 SER A N 1
ATOM 1741 C CA . SER A 1 215 ? 16.515 5.846 -29.514 1.00 79.56 215 SER A CA 1
ATOM 1742 C C . SER A 1 215 ? 16.373 4.359 -29.176 1.00 79.56 215 SER A C 1
ATOM 1744 O O . SER A 1 215 ? 17.061 3.862 -28.283 1.00 79.56 215 SER A O 1
ATOM 1746 N N . ILE A 1 216 ? 15.556 3.626 -29.938 1.00 82.19 216 ILE A N 1
ATOM 1747 C CA . ILE A 1 216 ? 15.406 2.171 -29.818 1.00 82.19 216 ILE A CA 1
ATOM 1748 C C . ILE A 1 216 ? 16.692 1.447 -30.221 1.00 82.19 216 ILE A C 1
ATOM 1750 O O . ILE A 1 216 ? 17.157 0.588 -29.469 1.00 82.19 216 ILE A O 1
ATOM 1754 N N . LYS A 1 217 ? 17.310 1.813 -31.354 1.00 84.12 217 LYS A N 1
ATOM 1755 C CA . LYS A 1 217 ? 18.584 1.217 -31.799 1.00 84.12 217 LYS A CA 1
ATOM 1756 C C . LYS A 1 217 ? 19.679 1.361 -30.746 1.00 84.12 217 LYS A C 1
ATOM 1758 O O . LYS A 1 217 ? 20.378 0.388 -30.459 1.00 84.12 217 LYS A O 1
ATOM 1763 N N . LYS A 1 218 ? 19.764 2.530 -30.109 1.00 82.31 218 LYS A N 1
ATOM 1764 C CA . LYS A 1 218 ? 20.708 2.797 -29.022 1.00 82.31 218 LYS A CA 1
ATOM 1765 C C . LYS A 1 218 ? 20.410 1.970 -27.769 1.00 82.31 218 LYS A C 1
ATOM 1767 O O . LYS A 1 218 ? 21.313 1.340 -27.229 1.00 82.31 218 LYS A O 1
ATOM 1772 N N . VAL A 1 219 ? 19.157 1.943 -27.310 1.00 85.81 219 VAL A N 1
ATOM 1773 C CA . VAL A 1 219 ? 18.748 1.207 -26.097 1.00 85.81 219 VAL A CA 1
ATOM 1774 C C . VAL A 1 219 ? 18.963 -0.298 -26.236 1.00 85.81 219 VAL A C 1
ATOM 1776 O O . VAL A 1 219 ? 19.416 -0.946 -25.289 1.00 85.81 219 VAL A O 1
ATOM 1779 N N . LEU A 1 220 ? 18.668 -0.844 -27.416 1.00 85.56 220 LEU A N 1
ATOM 1780 C CA . LEU A 1 220 ? 18.829 -2.260 -27.743 1.00 85.56 220 LEU A CA 1
ATOM 1781 C C . LEU A 1 220 ? 20.267 -2.647 -28.136 1.00 85.56 220 LEU A C 1
ATOM 1783 O O . LEU A 1 220 ? 20.514 -3.826 -28.392 1.00 85.56 220 LEU A O 1
ATOM 1787 N N . GLU A 1 221 ? 21.196 -1.682 -28.148 1.00 86.12 221 GLU A N 1
ATOM 1788 C CA . GLU A 1 221 ? 22.615 -1.840 -28.517 1.00 86.12 221 GLU A CA 1
ATOM 1789 C C . GLU A 1 221 ? 22.825 -2.354 -29.961 1.00 86.12 221 GLU A C 1
ATOM 1791 O O . GLU A 1 221 ? 23.832 -2.985 -30.287 1.00 86.12 221 GLU A O 1
ATOM 1796 N N . ILE A 1 222 ? 21.882 -2.045 -30.860 1.00 86.56 222 ILE A N 1
ATOM 1797 C CA . ILE A 1 222 ? 21.942 -2.422 -32.282 1.00 86.56 222 ILE A CA 1
ATOM 1798 C C . ILE A 1 222 ? 23.105 -1.704 -32.973 1.00 86.56 222 ILE A C 1
ATOM 1800 O O . ILE A 1 222 ? 23.859 -2.333 -33.717 1.00 86.56 222 ILE A O 1
ATOM 1804 N N . ASP A 1 223 ? 23.291 -0.414 -32.686 1.00 85.25 223 ASP A N 1
ATOM 1805 C CA . ASP A 1 223 ? 24.365 0.395 -33.276 1.00 85.25 223 ASP A CA 1
ATOM 1806 C C . ASP A 1 223 ? 25.752 -0.108 -32.854 1.00 85.25 223 ASP A C 1
ATOM 1808 O O . ASP A 1 223 ? 26.646 -0.241 -33.689 1.00 85.25 223 ASP A O 1
ATOM 1812 N N . GLU A 1 224 ? 25.925 -0.484 -31.581 1.00 85.06 224 GLU A N 1
ATOM 1813 C CA . GLU A 1 224 ? 27.168 -1.113 -31.121 1.00 85.06 224 GLU A CA 1
ATOM 1814 C C . GLU A 1 224 ? 27.413 -2.457 -31.806 1.00 85.06 224 GLU A C 1
ATOM 1816 O O . GLU A 1 224 ? 28.550 -2.783 -32.156 1.00 85.06 224 GLU A O 1
ATOM 1821 N N . SER A 1 225 ? 26.356 -3.249 -32.008 1.00 85.62 225 SER A N 1
ATOM 1822 C CA . SER A 1 225 ? 26.476 -4.522 -32.706 1.00 85.62 225 SER A CA 1
ATOM 1823 C C . SER A 1 225 ? 26.926 -4.318 -34.152 1.00 85.62 225 SER A C 1
ATOM 1825 O O . SER A 1 225 ? 27.841 -5.013 -34.594 1.00 85.62 225 SER A O 1
ATOM 1827 N N . ASN A 1 226 ? 26.335 -3.355 -34.865 1.00 86.44 226 ASN A N 1
ATOM 1828 C CA . ASN A 1 226 ? 26.743 -2.971 -36.218 1.00 86.44 226 ASN A CA 1
ATOM 1829 C C . ASN A 1 226 ? 28.211 -2.542 -36.268 1.00 86.44 226 ASN A C 1
ATOM 1831 O O . ASN A 1 226 ? 28.983 -3.084 -37.057 1.00 86.44 226 ASN A O 1
ATOM 1835 N N . LEU A 1 227 ? 28.619 -1.643 -35.370 1.00 86.88 227 LEU A N 1
ATOM 1836 C CA . LEU A 1 227 ? 29.984 -1.123 -35.316 1.00 86.88 227 LEU A CA 1
ATOM 1837 C C . LEU A 1 227 ? 31.014 -2.233 -35.053 1.00 86.88 227 LEU A C 1
ATOM 1839 O O . LEU A 1 227 ? 32.073 -2.260 -35.680 1.00 86.88 227 LEU A O 1
ATOM 1843 N N . ARG A 1 228 ? 30.701 -3.206 -34.186 1.00 85.62 228 ARG A N 1
ATOM 1844 C CA . ARG A 1 228 ? 31.552 -4.396 -33.998 1.00 85.62 228 ARG A CA 1
ATOM 1845 C C . ARG A 1 228 ? 31.644 -5.235 -35.272 1.00 85.62 228 ARG A C 1
ATOM 1847 O O . ARG A 1 228 ? 32.738 -5.682 -35.608 1.00 85.62 228 ARG A O 1
ATOM 1854 N N . GLY A 1 229 ? 30.531 -5.428 -35.978 1.00 86.62 229 GLY A N 1
ATOM 1855 C CA . GLY A 1 229 ? 30.502 -6.124 -37.266 1.00 86.62 229 GLY A CA 1
ATOM 1856 C C . GLY A 1 229 ? 31.401 -5.453 -38.308 1.00 86.62 229 GLY A C 1
ATOM 1857 O O . GLY A 1 229 ? 32.203 -6.126 -38.953 1.00 86.62 229 GLY A O 1
ATOM 1858 N N . GLU A 1 230 ? 31.345 -4.124 -38.414 1.00 85.56 230 GLU A N 1
ATOM 1859 C CA . GLU A 1 230 ? 32.213 -3.346 -39.307 1.00 85.56 230 GLU A CA 1
ATOM 1860 C C . GLU A 1 230 ? 33.696 -3.477 -38.950 1.00 85.56 230 GLU A C 1
ATOM 1862 O O . GLU A 1 230 ? 34.529 -3.667 -39.836 1.00 85.56 230 GLU A O 1
ATOM 1867 N N . ILE A 1 231 ? 34.037 -3.393 -37.660 1.00 86.44 231 ILE A N 1
ATOM 1868 C CA . ILE A 1 231 ? 35.414 -3.571 -37.187 1.00 86.44 231 ILE A CA 1
ATOM 1869 C C . ILE A 1 231 ? 35.922 -4.967 -37.556 1.00 86.44 231 ILE A C 1
ATOM 1871 O O . ILE A 1 231 ? 37.010 -5.087 -38.112 1.00 86.44 231 ILE A O 1
ATOM 1875 N N . ILE A 1 232 ? 35.134 -6.014 -37.299 1.00 84.69 232 ILE A N 1
ATOM 1876 C CA . ILE A 1 232 ? 35.503 -7.394 -37.637 1.00 84.69 232 ILE A CA 1
ATOM 1877 C C . ILE A 1 232 ? 35.713 -7.538 -39.149 1.00 84.69 232 ILE A C 1
ATOM 1879 O O . ILE A 1 232 ? 36.729 -8.090 -39.566 1.00 84.69 232 ILE A O 1
ATOM 1883 N N . ASN A 1 233 ? 34.814 -6.984 -39.969 1.00 83.25 233 ASN A N 1
ATOM 1884 C CA . ASN A 1 233 ? 34.948 -7.009 -41.428 1.00 83.25 233 ASN A CA 1
ATOM 1885 C C . ASN A 1 233 ? 36.233 -6.328 -41.919 1.00 83.25 233 ASN A C 1
ATOM 1887 O O . ASN A 1 233 ? 36.859 -6.818 -42.854 1.00 83.25 233 ASN A O 1
ATOM 1891 N N . LYS A 1 234 ? 36.676 -5.241 -41.271 1.00 84.25 234 LYS A N 1
ATOM 1892 C CA . LYS A 1 234 ? 37.939 -4.562 -41.617 1.00 84.25 234 LYS A CA 1
ATOM 1893 C C . LYS A 1 234 ? 39.182 -5.419 -41.353 1.00 84.25 234 LYS A C 1
ATOM 1895 O O . LYS A 1 234 ? 40.192 -5.215 -42.017 1.00 84.25 234 LYS A O 1
ATOM 1900 N N . PHE A 1 235 ? 39.129 -6.358 -40.407 1.00 82.69 235 PHE A N 1
ATOM 1901 C CA . PHE A 1 235 ? 40.262 -7.232 -40.074 1.00 82.69 235 PHE A CA 1
ATOM 1902 C C . PHE A 1 235 ? 40.315 -8.524 -40.899 1.00 82.69 235 PHE A C 1
ATOM 1904 O O . PHE A 1 235 ? 41.347 -9.198 -40.920 1.00 82.69 235 PHE A O 1
ATOM 1911 N N . VAL A 1 236 ? 39.234 -8.886 -41.593 1.00 80.12 236 VAL A N 1
ATOM 1912 C CA . VAL A 1 236 ? 39.172 -10.100 -42.413 1.00 80.12 236 VAL A CA 1
ATOM 1913 C C . VAL A 1 236 ? 39.474 -9.742 -43.865 1.00 80.12 236 VAL A C 1
ATOM 1915 O O . VAL A 1 236 ? 38.596 -9.379 -44.641 1.00 80.12 236 VAL A O 1
ATOM 1918 N N . ASN A 1 237 ? 40.753 -9.849 -44.234 1.00 64.75 237 ASN A N 1
ATOM 1919 C CA . ASN A 1 237 ? 41.233 -9.556 -45.585 1.00 64.75 237 ASN A CA 1
ATOM 1920 C C . ASN A 1 237 ? 40.420 -10.314 -46.655 1.00 64.75 237 ASN A C 1
ATOM 1922 O O . ASN A 1 237 ? 40.473 -11.542 -46.750 1.00 64.75 237 ASN A O 1
ATOM 1926 N N . ASN A 1 238 ? 39.721 -9.548 -47.496 1.00 64.50 238 ASN A N 1
ATOM 1927 C CA . ASN A 1 238 ? 39.050 -9.969 -48.730 1.00 64.50 238 ASN A CA 1
ATOM 1928 C C . ASN A 1 238 ? 37.853 -10.931 -48.588 1.00 64.50 238 ASN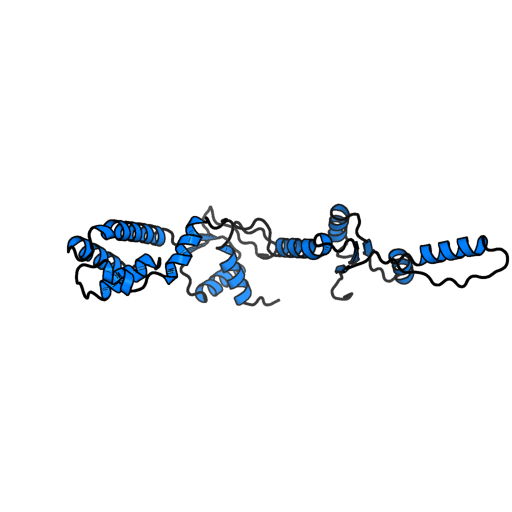 A C 1
ATOM 1930 O O . ASN A 1 238 ? 37.532 -11.636 -49.546 1.00 64.50 238 ASN A O 1
ATOM 1934 N N . ARG A 1 239 ? 37.148 -10.955 -47.448 1.00 67.38 239 ARG A N 1
ATOM 1935 C CA . ARG A 1 239 ? 35.837 -11.629 -47.350 1.00 67.38 239 ARG A CA 1
ATOM 1936 C C . ARG A 1 239 ? 34.819 -10.739 -46.654 1.00 67.38 239 ARG A C 1
ATOM 1938 O O . ARG A 1 239 ? 35.039 -10.327 -45.523 1.00 67.38 239 ARG A O 1
ATOM 1945 N N . GLN A 1 240 ? 33.696 -10.485 -47.320 1.00 72.81 240 GLN A N 1
ATOM 1946 C CA . GLN A 1 240 ? 32.559 -9.809 -46.707 1.00 72.81 240 GLN A CA 1
ATOM 1947 C C . GLN A 1 240 ? 31.846 -10.800 -45.783 1.00 72.81 240 GLN A C 1
ATOM 1949 O O . GLN A 1 240 ? 31.275 -11.787 -46.244 1.00 72.81 240 GLN A O 1
ATOM 1954 N N . ILE A 1 241 ? 31.915 -10.567 -44.475 1.00 76.62 241 ILE A N 1
ATOM 1955 C CA . ILE A 1 241 ? 31.125 -11.302 -43.491 1.00 76.62 241 ILE A CA 1
ATOM 1956 C C . ILE A 1 241 ? 29.748 -10.649 -43.433 1.00 76.62 241 ILE A C 1
ATOM 1958 O O . ILE A 1 241 ? 29.630 -9.449 -43.164 1.00 76.62 241 ILE A O 1
ATOM 1962 N N . GLU A 1 242 ? 28.710 -11.446 -43.675 1.00 78.38 242 GLU A N 1
ATOM 1963 C CA . GLU A 1 242 ? 27.336 -11.047 -43.390 1.00 78.38 242 GLU A CA 1
ATOM 1964 C C . GLU A 1 242 ? 27.153 -10.927 -41.874 1.00 78.38 242 GLU A C 1
ATOM 1966 O O . GLU A 1 242 ? 27.352 -11.884 -41.122 1.00 78.38 242 GLU A O 1
ATOM 1971 N N . HIS A 1 243 ? 26.800 -9.726 -41.416 1.00 80.88 243 HIS A N 1
ATOM 1972 C CA . HIS A 1 243 ? 26.574 -9.433 -40.006 1.00 80.88 243 HIS A CA 1
ATOM 1973 C C . HIS A 1 243 ? 25.094 -9.174 -39.758 1.00 80.88 243 HIS A C 1
ATOM 1975 O O . HIS A 1 243 ? 24.490 -8.308 -40.386 1.00 80.88 243 HIS A O 1
ATOM 1981 N N . THR A 1 244 ? 24.520 -9.896 -38.802 1.00 83.06 244 THR A N 1
ATOM 1982 C CA . THR A 1 244 ? 23.182 -9.612 -38.283 1.00 83.06 244 THR A CA 1
ATOM 1983 C C . THR A 1 244 ? 23.319 -9.027 -36.879 1.00 83.06 244 THR A C 1
ATOM 1985 O O . THR A 1 244 ? 23.883 -9.696 -36.002 1.00 83.06 244 THR A O 1
ATOM 1988 N N . PRO A 1 245 ? 22.806 -7.809 -36.632 1.00 81.75 245 PRO A N 1
ATOM 1989 C CA . PRO A 1 245 ? 22.887 -7.178 -35.324 1.00 81.75 245 PRO A CA 1
ATOM 1990 C C . PRO A 1 245 ? 22.252 -8.040 -34.244 1.00 81.75 245 PRO A C 1
ATOM 1992 O O . PRO A 1 245 ? 21.149 -8.565 -34.399 1.00 81.75 245 PRO A O 1
ATOM 1995 N N . ARG A 1 246 ? 22.955 -8.181 -33.124 1.00 81.69 246 ARG A N 1
ATOM 1996 C CA . ARG A 1 246 ? 22.455 -8.898 -31.955 1.00 81.69 246 ARG A CA 1
ATOM 1997 C C . ARG A 1 246 ? 21.912 -7.894 -30.960 1.00 81.69 246 ARG A C 1
ATOM 1999 O O . ARG A 1 246 ? 22.634 -7.005 -30.524 1.00 81.69 246 ARG A O 1
ATOM 2006 N N . ILE A 1 247 ? 20.658 -8.090 -30.577 1.00 83.06 247 ILE A N 1
ATOM 2007 C CA . ILE A 1 247 ? 20.018 -7.328 -29.509 1.00 83.06 247 ILE A CA 1
ATOM 2008 C C . ILE A 1 247 ? 20.598 -7.785 -28.167 1.00 83.06 247 ILE A C 1
ATOM 2010 O O . ILE A 1 247 ? 20.855 -8.981 -27.961 1.00 83.06 247 ILE A O 1
ATOM 2014 N N . ARG A 1 248 ? 20.799 -6.835 -27.251 1.00 85.62 248 ARG A N 1
ATOM 2015 C CA . ARG A 1 248 ? 21.177 -7.111 -25.859 1.00 85.62 248 ARG A CA 1
ATOM 2016 C C . ARG A 1 248 ? 20.243 -8.148 -25.211 1.00 85.62 248 ARG A C 1
ATOM 2018 O O . ARG A 1 248 ? 19.038 -8.150 -25.442 1.00 85.62 248 ARG A 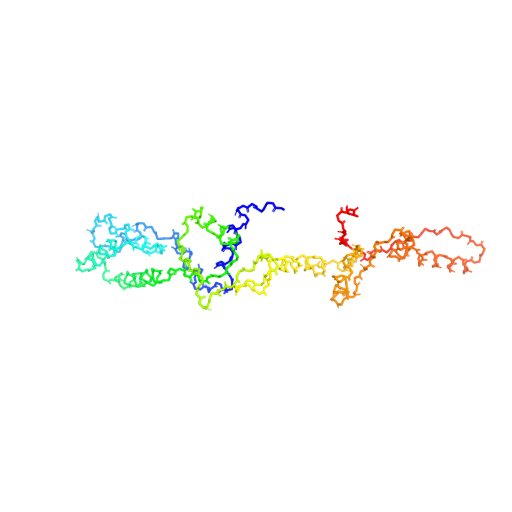O 1
ATOM 2025 N N . LYS A 1 249 ? 20.795 -9.038 -24.381 1.00 86.12 249 LYS A N 1
ATOM 2026 C CA . LYS A 1 249 ? 20.045 -10.128 -23.709 1.00 86.12 249 LYS A CA 1
ATOM 2027 C C . LYS A 1 249 ? 19.904 -9.938 -22.198 1.00 86.12 249 LYS A C 1
ATOM 2029 O O . LYS A 1 249 ? 19.372 -10.808 -21.513 1.00 86.12 249 LYS A O 1
ATOM 2034 N N . ASP A 1 250 ? 20.407 -8.821 -21.685 1.00 88.00 250 ASP A N 1
ATOM 2035 C CA . ASP A 1 250 ? 20.397 -8.476 -20.267 1.00 88.00 250 ASP A CA 1
ATOM 2036 C C . ASP A 1 250 ? 19.095 -7.793 -19.826 1.00 88.00 250 ASP A C 1
ATOM 2038 O O . ASP A 1 250 ? 18.972 -7.484 -18.651 1.00 88.00 250 ASP A O 1
ATOM 2042 N N . ILE A 1 251 ? 18.116 -7.593 -20.717 1.00 89.38 251 ILE A N 1
ATOM 2043 C CA . ILE A 1 251 ? 16.773 -7.110 -20.362 1.00 89.38 251 ILE A CA 1
ATOM 2044 C C . ILE A 1 251 ? 15.879 -8.302 -20.002 1.00 89.38 251 ILE A C 1
ATOM 2046 O O . ILE A 1 251 ? 15.740 -9.247 -20.780 1.00 89.38 251 ILE A O 1
ATOM 2050 N N . GLY A 1 252 ? 15.262 -8.259 -18.822 1.00 87.69 252 GLY A N 1
ATOM 2051 C CA . GLY A 1 252 ? 14.345 -9.292 -18.328 1.00 87.69 252 GLY A CA 1
ATOM 2052 C C . GLY A 1 252 ? 12.909 -8.817 -18.168 1.00 87.69 252 GLY A C 1
ATOM 2053 O O . GLY A 1 252 ? 11.988 -9.619 -18.290 1.00 87.69 252 GLY A O 1
ATOM 2054 N N . LYS A 1 253 ? 12.716 -7.521 -17.912 1.00 89.38 253 LYS A N 1
ATOM 2055 C CA . LYS A 1 253 ? 11.409 -6.911 -17.653 1.00 89.38 253 LYS A CA 1
ATOM 2056 C C . LYS A 1 253 ? 11.306 -5.579 -18.395 1.00 89.38 253 LYS A C 1
ATOM 2058 O O . LYS A 1 253 ? 12.319 -4.919 -18.629 1.00 89.38 253 LYS A O 1
ATOM 2063 N N . ILE A 1 254 ? 10.085 -5.177 -18.733 1.00 89.44 254 ILE A N 1
ATOM 2064 C CA . ILE A 1 254 ? 9.782 -3.851 -19.281 1.00 89.44 254 ILE A CA 1
ATOM 2065 C C . ILE A 1 254 ? 8.751 -3.195 -18.366 1.00 89.44 254 ILE A C 1
ATOM 2067 O O . ILE A 1 254 ? 7.769 -3.834 -17.991 1.00 89.44 254 ILE A O 1
ATOM 2071 N N . TYR A 1 255 ? 8.987 -1.939 -17.997 1.00 91.25 255 TYR A N 1
ATOM 2072 C CA . TYR A 1 255 ? 8.092 -1.143 -17.168 1.00 91.25 255 TYR A CA 1
ATOM 2073 C C . TYR A 1 255 ? 7.699 0.142 -17.896 1.00 91.25 255 TYR A C 1
ATOM 2075 O O . TYR A 1 255 ? 8.561 0.935 -18.272 1.00 91.25 255 TYR A O 1
ATOM 2083 N N . PHE A 1 256 ? 6.397 0.336 -18.096 1.00 90.44 256 PHE A N 1
ATOM 2084 C CA . PHE A 1 256 ? 5.847 1.477 -18.819 1.00 90.44 256 PHE A CA 1
ATOM 2085 C C . PHE A 1 256 ? 5.336 2.543 -17.847 1.00 90.44 256 PHE A C 1
ATOM 2087 O O . PHE A 1 256 ? 4.535 2.260 -16.960 1.00 90.44 256 PHE A O 1
ATOM 2094 N N . LEU A 1 257 ? 5.797 3.774 -18.047 1.00 90.69 257 LEU A N 1
ATOM 2095 C CA . LEU A 1 257 ? 5.370 4.988 -17.357 1.00 90.69 257 LEU A CA 1
ATOM 2096 C C . LEU A 1 257 ? 4.909 5.995 -18.411 1.00 90.69 257 LEU A C 1
ATOM 2098 O O . LEU A 1 257 ? 5.633 6.931 -18.750 1.00 90.69 257 LEU A O 1
ATOM 2102 N N . LEU A 1 258 ? 3.747 5.734 -19.000 1.00 88.31 258 LEU A N 1
ATOM 2103 C CA . LEU A 1 258 ? 3.236 6.471 -20.150 1.00 88.31 258 LEU A CA 1
ATOM 2104 C C . LEU A 1 258 ? 1.979 7.251 -19.788 1.00 88.31 258 LEU A C 1
ATOM 2106 O O . LEU A 1 258 ? 1.233 6.874 -18.881 1.00 88.31 258 LEU A O 1
ATOM 2110 N N . ASP A 1 259 ? 1.768 8.348 -20.507 1.00 81.62 259 ASP A N 1
ATOM 2111 C CA . ASP A 1 259 ? 0.495 9.054 -20.483 1.00 81.62 259 ASP A CA 1
ATOM 2112 C C . ASP A 1 259 ? -0.592 8.185 -21.134 1.00 81.62 259 ASP A C 1
ATOM 2114 O O . ASP A 1 259 ? -0.297 7.309 -21.946 1.00 81.62 259 ASP A O 1
ATOM 2118 N N . TYR A 1 260 ? -1.853 8.397 -20.751 1.00 74.88 260 TYR A N 1
ATOM 2119 C CA . TYR A 1 260 ? -2.981 7.559 -21.186 1.00 74.88 260 TYR A CA 1
ATOM 2120 C C . TYR A 1 260 ? -3.172 7.531 -22.711 1.00 74.88 260 TYR A C 1
ATOM 2122 O O . TYR A 1 260 ? -3.665 6.556 -23.257 1.00 74.88 260 TYR A O 1
ATOM 2130 N N . ASP A 1 261 ? -2.795 8.607 -23.391 1.00 72.19 261 ASP A N 1
ATOM 2131 C CA . ASP A 1 261 ? -2.818 8.753 -24.846 1.00 72.19 261 ASP A CA 1
ATOM 2132 C C . ASP A 1 261 ? -1.602 8.123 -25.547 1.00 72.19 261 ASP A C 1
ATOM 2134 O O . ASP A 1 261 ? -1.617 7.960 -26.765 1.00 72.19 261 ASP A O 1
ATOM 2138 N N . GLN A 1 262 ? -0.564 7.755 -24.791 1.00 64.31 262 GLN A N 1
ATOM 2139 C CA . GLN A 1 262 ? 0.660 7.129 -25.295 1.00 64.31 262 GLN A CA 1
ATOM 2140 C C . GLN A 1 262 ? 0.782 5.636 -24.942 1.00 64.31 262 GLN A C 1
ATOM 2142 O O . GLN A 1 262 ? 1.716 4.989 -25.420 1.00 64.31 262 GLN A O 1
ATOM 2147 N N . GLY A 1 263 ? -0.106 5.104 -24.093 1.00 52.88 263 GLY A N 1
ATOM 2148 C CA . GLY A 1 263 ? -0.126 3.706 -23.635 1.00 52.88 263 GLY A CA 1
ATOM 2149 C C . GLY A 1 263 ? -1.224 2.878 -24.284 1.00 52.88 263 GLY A C 1
ATOM 2150 O O . GLY A 1 263 ? -0.927 1.710 -24.619 1.00 52.88 263 GLY A O 1
#

Radius of gyration: 32.4 Å; chains: 1; bounding box: 71×49×94 Å

Sequence (263 aa):
MKFSLTFILSLIIVLISSCASMPNDLKNDLDTKESINNTFISNQLNKTNNIELLKALENGFKLIDLSDDEINIIINSIQNNEIKKSYIKKVENMLNSNKKMSLNKLRLSIKASERNKEIILETLLESNSFFSIVMNENDATFIEDNVLNSNLKFYCNSFIKEQENILEKKIFVESDNKKTLIIYSNNFSKKVTELKLKYPSEIFLRVNDDNYESSIKKVLEIDESNLRGEIINKFVNNRQIEHTPRIRKDIGKIYFLLDYDQG

pLDDT: mean 75.01, std 16.7, range [28.27, 94.94]

Secondary structure (DSSP, 8-state):
----HHHHHHHHHHHTS-S----HHHHHHHHGGGT--HHHHHTTBSS---HHHHHHHHHHHTTPPPPHHHHHHHHHHHHTT-B-HHHHHHHHHHHHHHHHHHHT--EEEEEE-HHHHHHHHHHHHHS----EEEES-TTPEEE-S-TTTS--TT-SS-HHHHHHHHHHIIIIIS-SS-EEEEEE-GGGHHHHHHHHHH-TTSEEEE--GGGHHHHHHHHTTHHHHHHHHHHHHHHSTT------PPPPS-EEEEEEE--TTT-

Foldseek 3Di:
DPDDLVVVLVVVVVLVPDDDPPPVVVVVLVVCLVVDDLVVQQVQFDPDPPPLLSVLQNCLSNLHQHDPVSVVVVVVCVVVRRGHPVCVVVSVVSVVSSVVVVVPQPEAFAEEPPVVVVSVVVSVVPDPDRHHYDYDDPPHFYQYPPQQQDDGPRDPGHVVVVVVVVVCCVQQPPDPQAAEEEEAEPVCVVVVVVVCVVPVVHHYQYDDPVPVPVSVCVSQVQVVQVVVLVVVCVPDPPDRDDGDGDGDPRHDHYHYHYDPVGD